Protein AF-A0A2N2MBV7-F1 (afdb_monomer_lite)

Structure (mmCIF, N/CA/C/O backbone):
data_AF-A0A2N2MBV7-F1
#
_entry.id   AF-A0A2N2MBV7-F1
#
loop_
_atom_site.group_PDB
_atom_site.id
_atom_site.type_symbol
_atom_site.label_atom_id
_atom_site.label_alt_id
_atom_site.label_comp_id
_atom_site.label_asym_id
_atom_site.label_entity_id
_atom_site.label_seq_id
_atom_site.pdbx_PDB_ins_code
_atom_site.Cartn_x
_atom_site.Cartn_y
_atom_site.Cartn_z
_atom_site.occupancy
_atom_site.B_iso_or_equiv
_atom_site.auth_seq_id
_atom_site.auth_comp_id
_atom_site.auth_asym_id
_atom_site.auth_atom_id
_atom_site.pdbx_PDB_model_num
ATOM 1 N N . MET A 1 1 ? 33.994 20.799 -45.420 1.00 59.53 1 MET A N 1
ATOM 2 C CA . MET A 1 1 ? 34.368 19.485 -44.842 1.00 59.53 1 MET A CA 1
ATOM 3 C C . MET A 1 1 ? 34.326 19.438 -43.310 1.00 59.53 1 MET A C 1
ATOM 5 O O . MET A 1 1 ? 34.319 18.336 -42.788 1.00 59.53 1 MET A O 1
ATOM 9 N N . ASN A 1 2 ? 34.218 20.561 -42.582 1.00 65.44 2 ASN A N 1
ATOM 10 C CA . ASN A 1 2 ? 34.115 20.533 -41.111 1.00 65.44 2 ASN A CA 1
ATOM 11 C C . ASN A 1 2 ? 32.718 20.171 -40.576 1.00 65.44 2 ASN A C 1
ATOM 13 O O . ASN A 1 2 ? 32.630 19.533 -39.534 1.00 65.44 2 ASN A O 1
ATOM 17 N N . ASP A 1 3 ? 31.644 20.511 -41.297 1.00 74.94 3 ASP A N 1
ATOM 18 C CA . ASP A 1 3 ? 30.267 20.270 -40.828 1.00 74.94 3 ASP A CA 1
ATOM 19 C C . ASP A 1 3 ? 29.905 18.786 -40.704 1.00 74.94 3 ASP A C 1
ATOM 21 O O . ASP A 1 3 ? 29.267 18.368 -39.743 1.00 74.94 3 ASP A O 1
ATOM 25 N N . ILE A 1 4 ? 30.336 17.961 -41.663 1.00 79.50 4 ILE A N 1
ATOM 26 C CA . ILE A 1 4 ? 30.001 16.530 -41.679 1.00 79.50 4 ILE A CA 1
ATOM 27 C C . ILE A 1 4 ? 30.724 15.804 -40.537 1.00 79.50 4 ILE A C 1
ATOM 29 O O . ILE A 1 4 ? 30.109 15.017 -39.822 1.00 79.50 4 ILE A O 1
ATOM 33 N N . THR A 1 5 ? 32.007 16.103 -40.315 1.00 80.81 5 THR A N 1
ATOM 34 C CA . THR A 1 5 ? 32.794 15.511 -39.224 1.00 8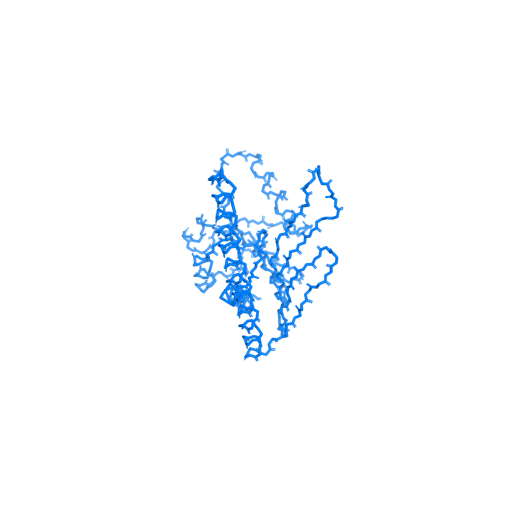0.81 5 THR A CA 1
ATOM 35 C C . THR A 1 5 ? 32.265 15.938 -37.854 1.00 80.81 5 THR A C 1
ATOM 37 O O . THR A 1 5 ? 32.178 15.106 -36.953 1.00 80.81 5 THR A O 1
ATOM 40 N N . LEU A 1 6 ? 31.856 17.205 -37.706 1.00 81.75 6 LEU A N 1
ATOM 41 C CA . LEU A 1 6 ? 31.251 17.714 -36.475 1.00 81.75 6 LEU A CA 1
ATOM 42 C C . LEU A 1 6 ? 29.901 17.037 -36.194 1.00 81.75 6 LEU A C 1
ATOM 44 O O . LEU A 1 6 ? 29.688 16.554 -35.085 1.00 81.75 6 LEU A O 1
ATOM 48 N N . ASN A 1 7 ? 29.025 16.917 -37.196 1.00 82.62 7 ASN A N 1
ATOM 49 C CA . ASN A 1 7 ? 27.734 16.242 -37.039 1.00 82.62 7 ASN A CA 1
ATOM 50 C C . ASN A 1 7 ? 27.883 14.754 -36.705 1.00 82.62 7 ASN A C 1
ATOM 52 O O . ASN A 1 7 ? 27.170 14.260 -35.836 1.00 82.62 7 ASN A O 1
ATOM 56 N N . ILE A 1 8 ? 28.823 14.040 -37.334 1.00 87.50 8 ILE A N 1
ATOM 57 C CA . ILE A 1 8 ? 29.099 12.632 -37.005 1.00 87.50 8 ILE A CA 1
ATOM 58 C C . ILE A 1 8 ? 29.602 12.500 -35.563 1.00 87.50 8 ILE A C 1
ATOM 60 O O . ILE A 1 8 ? 29.177 11.593 -34.849 1.00 87.50 8 ILE A O 1
ATOM 64 N N . LEU A 1 9 ? 30.468 13.411 -35.111 1.00 88.50 9 LEU A N 1
ATOM 65 C CA . LEU A 1 9 ? 31.012 13.388 -33.753 1.00 88.50 9 LEU A CA 1
ATOM 66 C C . LEU A 1 9 ? 29.934 13.692 -32.701 1.00 88.50 9 LEU A C 1
ATOM 68 O O . LEU A 1 9 ? 29.869 13.014 -31.676 1.00 88.50 9 LEU A O 1
ATOM 72 N N . VAL A 1 10 ? 29.037 14.642 -32.982 1.00 86.31 10 VAL A N 1
ATOM 73 C CA . VAL A 1 10 ? 27.862 14.924 -32.143 1.00 86.31 10 VAL A CA 1
ATOM 74 C C . VAL A 1 10 ? 26.928 13.711 -32.097 1.00 86.31 10 VAL A C 1
ATOM 76 O O . VAL A 1 10 ? 26.534 13.286 -31.012 1.00 86.31 10 VAL A O 1
ATOM 79 N N . LEU A 1 11 ? 26.630 13.093 -33.244 1.00 87.50 11 LEU A N 1
ATOM 80 C CA . LEU A 1 11 ? 25.763 11.913 -33.326 1.00 87.50 11 LEU A CA 1
ATOM 81 C C . LEU A 1 11 ? 26.348 10.716 -32.558 1.00 87.50 11 LEU A C 1
ATOM 83 O O . LEU A 1 11 ? 25.631 10.045 -31.816 1.00 87.50 11 LEU A O 1
ATOM 87 N N . ALA A 1 12 ? 27.658 10.483 -32.683 1.00 89.31 12 ALA A N 1
ATOM 88 C CA . ALA A 1 12 ? 28.374 9.458 -31.929 1.00 89.31 12 ALA A CA 1
ATOM 89 C C . ALA A 1 12 ? 28.343 9.736 -30.416 1.00 89.31 12 ALA A C 1
ATOM 91 O O . ALA A 1 12 ? 28.126 8.816 -29.626 1.00 89.31 12 ALA A O 1
ATOM 92 N N . GLY A 1 13 ? 28.488 11.002 -30.008 1.00 90.31 13 GLY A N 1
ATOM 93 C CA . GLY A 1 13 ? 28.357 11.425 -28.613 1.00 90.31 13 GLY A CA 1
ATOM 94 C C . GLY A 1 13 ? 26.965 11.144 -28.038 1.00 90.31 13 GLY A C 1
ATOM 95 O O . GLY A 1 13 ? 26.847 10.527 -26.979 1.00 90.31 13 GLY A O 1
ATOM 96 N N . PHE A 1 14 ? 25.901 11.514 -28.758 1.00 91.38 14 PHE A N 1
ATOM 97 C CA . PHE A 1 14 ? 24.524 11.219 -28.346 1.00 91.38 14 PHE A CA 1
ATOM 98 C C . PHE A 1 14 ? 24.238 9.714 -28.293 1.00 91.38 14 PHE A C 1
ATOM 100 O O . PHE A 1 14 ? 23.602 9.253 -27.344 1.00 91.38 14 PHE A O 1
ATOM 107 N N . ALA A 1 15 ? 24.738 8.936 -29.257 1.00 89.38 15 ALA A N 1
ATOM 108 C CA . ALA A 1 15 ? 24.583 7.483 -29.265 1.00 89.38 15 ALA A CA 1
ATOM 109 C C . ALA A 1 15 ? 25.270 6.822 -28.058 1.00 89.38 15 ALA A C 1
ATOM 111 O O . ALA A 1 15 ? 24.690 5.934 -27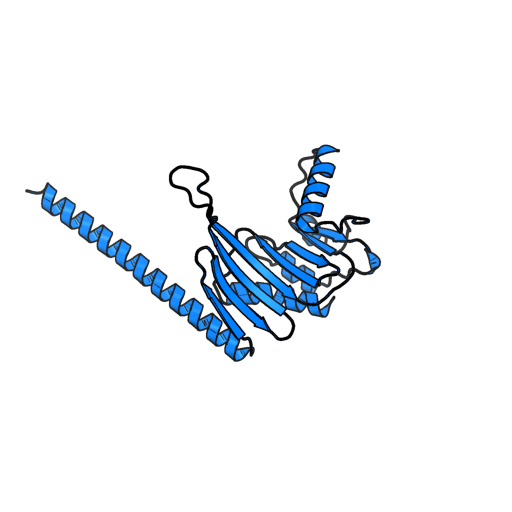.432 1.00 89.38 15 ALA A O 1
ATOM 112 N N . LEU A 1 16 ? 26.468 7.284 -27.686 1.00 92.12 16 LEU A N 1
ATOM 113 C CA . LEU A 1 16 ? 27.184 6.794 -26.506 1.00 92.12 16 LEU A CA 1
ATOM 114 C C . LEU A 1 16 ? 26.440 7.119 -25.207 1.00 92.12 16 LEU A C 1
ATOM 116 O O . LEU A 1 16 ? 26.258 6.233 -24.371 1.00 92.12 16 LEU A O 1
ATOM 120 N N . ILE A 1 17 ? 25.970 8.360 -25.046 1.00 91.06 17 ILE A N 1
ATOM 121 C CA . ILE A 1 17 ? 25.229 8.777 -23.846 1.00 91.06 17 ILE A CA 1
ATOM 122 C C . ILE A 1 17 ? 23.898 8.021 -23.748 1.00 91.06 17 ILE A C 1
ATOM 124 O O . ILE A 1 17 ? 23.586 7.456 -22.699 1.00 91.06 17 ILE A O 1
ATOM 128 N N . GLY A 1 18 ? 23.135 7.951 -24.842 1.00 88.50 18 GLY A N 1
ATOM 129 C CA . GLY A 1 18 ? 21.873 7.211 -24.892 1.00 88.50 18 GLY A CA 1
ATOM 130 C C . GLY A 1 18 ? 22.064 5.719 -24.605 1.00 88.50 18 GLY A C 1
ATOM 131 O O . GLY A 1 18 ? 21.325 5.143 -23.804 1.00 88.50 18 GLY A O 1
ATOM 132 N N . GLY A 1 19 ? 23.103 5.109 -25.185 1.00 89.69 19 GLY A N 1
ATOM 133 C CA . GLY A 1 19 ? 23.473 3.718 -24.930 1.00 89.69 19 GLY A CA 1
ATOM 134 C C . GLY A 1 19 ? 23.832 3.461 -23.466 1.00 89.69 19 GLY A C 1
ATOM 135 O O . GLY A 1 19 ? 23.369 2.478 -22.884 1.00 89.69 19 GLY A O 1
ATOM 136 N N . LEU A 1 20 ? 24.591 4.366 -22.840 1.00 92.06 20 LEU A N 1
ATOM 137 C CA . LEU A 1 20 ? 24.953 4.267 -21.427 1.00 92.06 20 LEU A CA 1
ATOM 138 C C . LEU A 1 20 ? 23.723 4.358 -20.515 1.00 92.06 20 LEU A C 1
ATOM 140 O O . LEU A 1 20 ? 23.562 3.521 -19.627 1.00 92.06 20 LEU A O 1
ATOM 144 N N . ILE A 1 21 ? 22.833 5.327 -20.750 1.00 89.94 21 ILE A N 1
ATOM 145 C CA . ILE A 1 21 ? 21.591 5.485 -19.977 1.00 89.94 21 ILE A CA 1
ATOM 146 C C . ILE A 1 21 ? 20.730 4.223 -20.094 1.00 89.94 21 ILE A C 1
ATOM 148 O O . ILE A 1 21 ? 20.281 3.684 -19.080 1.00 89.94 21 ILE A O 1
ATOM 152 N N . PHE A 1 22 ? 20.539 3.714 -21.314 1.00 89.38 22 PHE A N 1
ATOM 153 C CA . PHE A 1 22 ? 19.751 2.506 -21.550 1.00 89.38 22 PHE A CA 1
ATOM 154 C C . PHE A 1 22 ? 20.356 1.275 -20.860 1.00 89.38 22 PHE A C 1
ATOM 156 O O . PHE A 1 22 ? 19.638 0.492 -20.234 1.00 89.38 22 PHE A O 1
ATOM 163 N N . TYR A 1 23 ? 21.682 1.122 -20.915 1.00 91.06 23 TYR A N 1
ATOM 164 C CA . TYR A 1 23 ? 22.394 0.040 -20.238 1.00 91.06 23 TYR A CA 1
ATOM 165 C C . TYR A 1 23 ? 22.235 0.105 -18.713 1.00 91.06 23 TYR A C 1
ATOM 167 O O . TYR A 1 23 ? 21.893 -0.902 -18.085 1.00 91.06 23 TYR A O 1
ATOM 175 N N . LEU A 1 24 ? 22.422 1.285 -18.113 1.00 90.00 24 LEU A N 1
ATOM 176 C CA . LEU A 1 24 ? 22.257 1.485 -16.671 1.00 90.00 24 LEU A CA 1
ATOM 177 C C . LEU A 1 24 ? 20.816 1.216 -16.224 1.00 90.00 24 LEU A C 1
ATOM 179 O O . LEU A 1 24 ? 20.607 0.508 -15.237 1.00 90.00 24 LEU A O 1
ATOM 183 N N . ALA A 1 25 ? 19.827 1.706 -16.975 1.00 82.62 25 ALA A N 1
ATOM 184 C CA . ALA A 1 25 ? 18.416 1.458 -16.697 1.00 82.62 25 ALA A CA 1
ATOM 185 C C . ALA A 1 25 ? 18.080 -0.041 -16.760 1.00 82.62 25 ALA A C 1
ATOM 187 O O . ALA A 1 25 ? 17.435 -0.575 -15.858 1.00 82.62 25 ALA A O 1
ATOM 188 N N . ARG A 1 26 ? 18.568 -0.751 -17.787 1.00 85.19 26 ARG A N 1
ATOM 189 C CA . ARG A 1 26 ? 18.360 -2.199 -17.928 1.00 85.19 26 ARG A CA 1
ATOM 190 C C . ARG A 1 26 ? 18.998 -2.982 -16.783 1.00 85.19 26 ARG A C 1
ATOM 192 O O . ARG A 1 26 ? 18.365 -3.891 -16.251 1.00 85.19 26 ARG A O 1
ATOM 199 N N . ARG A 1 27 ? 20.227 -2.628 -16.396 1.00 89.50 27 ARG A N 1
ATOM 200 C CA . ARG A 1 27 ? 20.932 -3.267 -15.278 1.00 89.50 27 ARG A CA 1
ATOM 201 C C . ARG A 1 27 ? 20.193 -3.055 -13.959 1.00 89.50 27 ARG A C 1
ATOM 203 O O . ARG A 1 27 ? 20.016 -4.019 -13.222 1.00 89.50 27 ARG A O 1
ATOM 210 N N . LYS A 1 28 ? 19.733 -1.830 -13.690 1.00 85.69 28 LYS A N 1
ATOM 211 C CA . LYS A 1 28 ? 18.945 -1.515 -12.494 1.00 85.69 28 LYS A CA 1
ATOM 212 C C . LYS A 1 28 ? 17.648 -2.324 -12.447 1.00 85.69 28 LYS A C 1
ATOM 214 O O . LYS A 1 28 ? 17.416 -3.026 -11.476 1.00 85.69 28 LYS A O 1
ATOM 219 N N . ASN A 1 29 ? 16.872 -2.324 -13.531 1.00 81.88 29 ASN A N 1
ATOM 220 C CA . ASN A 1 29 ? 15.616 -3.078 -13.594 1.00 81.88 29 ASN A CA 1
ATOM 221 C C . ASN A 1 29 ? 15.817 -4.588 -13.371 1.00 81.88 29 ASN A C 1
ATOM 223 O O . ASN A 1 29 ? 14.973 -5.240 -12.761 1.00 81.88 29 ASN A O 1
ATOM 227 N N . ALA A 1 30 ? 16.919 -5.156 -13.874 1.00 84.25 30 ALA A N 1
ATOM 228 C CA . ALA A 1 30 ? 17.248 -6.563 -13.653 1.00 84.25 30 ALA A CA 1
ATOM 229 C C . ALA A 1 30 ? 17.620 -6.849 -12.189 1.00 84.25 30 ALA A C 1
ATOM 231 O O . ALA A 1 30 ? 17.206 -7.875 -11.653 1.00 84.25 30 ALA A O 1
ATOM 232 N N . ALA A 1 31 ? 18.366 -5.943 -11.549 1.00 87.81 31 ALA A N 1
ATOM 233 C CA . ALA A 1 31 ? 18.709 -6.047 -10.135 1.00 87.81 31 ALA A CA 1
ATOM 234 C C . ALA A 1 31 ? 17.461 -5.949 -9.243 1.00 87.81 31 ALA A C 1
ATOM 236 O O . ALA A 1 31 ? 17.267 -6.807 -8.388 1.00 87.81 31 ALA A O 1
ATOM 237 N N . ASP A 1 32 ? 16.578 -4.980 -9.504 1.00 86.75 32 ASP A N 1
ATOM 238 C CA . ASP A 1 32 ? 15.328 -4.798 -8.754 1.00 86.75 32 ASP A CA 1
ATOM 239 C C . ASP A 1 32 ? 14.434 -6.050 -8.863 1.00 86.75 32 ASP A C 1
ATOM 241 O O . ASP A 1 32 ? 13.909 -6.547 -7.868 1.00 86.75 32 ASP A O 1
ATOM 245 N N . ALA A 1 33 ? 14.318 -6.632 -10.063 1.00 85.75 33 ALA A N 1
ATOM 246 C CA . ALA A 1 33 ? 13.558 -7.864 -10.269 1.00 85.75 33 ALA A CA 1
ATOM 247 C C . ALA A 1 33 ? 14.150 -9.065 -9.507 1.00 85.75 33 ALA A C 1
ATOM 249 O O . ALA A 1 33 ? 13.405 -9.870 -8.949 1.00 85.75 33 ALA A O 1
ATOM 250 N N . GLN A 1 34 ? 15.481 -9.192 -9.467 1.00 89.06 34 GLN A N 1
ATOM 251 C CA . GLN A 1 34 ? 16.150 -10.241 -8.693 1.00 89.06 34 GLN A CA 1
ATOM 252 C C . GLN A 1 34 ? 15.959 -10.049 -7.187 1.00 89.06 34 GLN A C 1
ATOM 254 O O . GLN A 1 34 ? 15.683 -11.028 -6.498 1.00 89.06 34 GLN A O 1
ATOM 259 N N . ALA A 1 35 ? 16.046 -8.812 -6.692 1.00 90.88 35 ALA A N 1
ATOM 260 C CA . ALA A 1 35 ? 15.822 -8.492 -5.285 1.00 90.88 35 ALA A CA 1
ATOM 261 C C . ALA A 1 35 ? 14.405 -8.882 -4.837 1.00 90.88 35 ALA A C 1
ATOM 263 O O . ALA A 1 35 ? 14.239 -9.499 -3.790 1.00 90.88 35 ALA A O 1
ATOM 264 N N . ILE A 1 36 ? 13.387 -8.627 -5.667 1.00 90.31 36 ILE A N 1
ATOM 265 C CA . ILE A 1 36 ? 12.000 -9.030 -5.376 1.00 90.31 36 ILE A CA 1
ATOM 266 C C . ILE A 1 36 ? 11.856 -10.551 -5.307 1.00 90.31 36 ILE A C 1
ATOM 268 O O . ILE A 1 36 ? 11.175 -11.062 -4.421 1.00 90.31 36 ILE A O 1
ATOM 272 N N . LEU A 1 37 ? 12.483 -11.286 -6.231 1.00 91.56 37 LEU A N 1
ATOM 273 C CA . LEU A 1 37 ? 12.437 -12.750 -6.223 1.00 91.56 37 LEU A CA 1
ATOM 274 C C . LEU A 1 37 ? 13.132 -13.335 -4.989 1.00 91.56 37 LEU A C 1
ATOM 276 O O . LEU A 1 37 ? 12.610 -14.277 -4.397 1.00 91.56 37 LEU A O 1
ATOM 280 N N . GLN A 1 38 ? 14.278 -12.775 -4.594 1.00 92.25 38 GLN A N 1
ATOM 281 C CA . GLN A 1 38 ? 14.988 -13.177 -3.377 1.00 92.25 38 GLN A CA 1
ATOM 282 C C . GLN A 1 38 ? 14.150 -12.886 -2.134 1.00 92.25 38 GLN A C 1
ATOM 284 O O . GLN A 1 38 ? 13.912 -13.790 -1.340 1.00 92.25 38 GLN A O 1
ATOM 289 N N . LEU A 1 39 ? 13.612 -11.669 -2.025 1.00 92.25 39 LEU A N 1
ATOM 290 C CA . LEU A 1 39 ? 12.743 -11.273 -0.923 1.00 92.25 39 LEU A CA 1
ATOM 291 C C . LEU A 1 39 ? 11.524 -12.197 -0.803 1.00 92.25 39 LEU A C 1
ATOM 293 O O . LEU A 1 39 ? 11.186 -12.655 0.286 1.00 92.25 39 LEU A O 1
ATOM 297 N N . ALA A 1 40 ? 10.866 -12.491 -1.924 1.00 92.69 40 ALA A N 1
ATOM 298 C CA . ALA A 1 40 ? 9.724 -13.390 -1.935 1.00 92.69 40 ALA A CA 1
ATOM 299 C C . ALA A 1 40 ? 10.114 -14.812 -1.512 1.00 92.69 40 ALA A C 1
ATOM 301 O O . ALA A 1 40 ? 9.394 -15.423 -0.728 1.00 92.69 40 ALA A O 1
ATOM 302 N N . ALA A 1 41 ? 11.266 -15.320 -1.960 1.00 92.38 41 ALA A N 1
ATOM 303 C CA . ALA A 1 41 ? 11.765 -16.627 -1.544 1.00 92.38 41 ALA A CA 1
ATOM 304 C C . ALA A 1 41 ? 12.067 -16.680 -0.035 1.00 92.38 41 ALA A C 1
ATOM 306 O O . ALA A 1 41 ? 11.661 -17.631 0.629 1.00 92.38 41 ALA A O 1
ATOM 307 N N . GLU A 1 42 ? 12.710 -15.649 0.520 1.00 93.81 42 GLU A N 1
ATOM 308 C CA . GLU A 1 42 ? 12.999 -15.534 1.958 1.00 93.81 42 GLU A CA 1
ATOM 309 C C . GLU A 1 42 ? 11.727 -15.496 2.811 1.00 93.81 42 GLU A C 1
ATOM 311 O O . GLU A 1 42 ? 11.691 -16.038 3.915 1.00 93.81 42 GLU A O 1
ATOM 316 N N . LYS A 1 43 ? 10.673 -14.856 2.298 1.00 92.44 43 LYS A N 1
ATOM 317 C CA . LYS A 1 43 ? 9.396 -14.680 2.996 1.00 92.44 43 LYS A CA 1
ATOM 318 C C . LYS A 1 43 ? 8.361 -15.765 2.682 1.00 92.44 43 LYS A C 1
ATOM 320 O O . LYS A 1 43 ? 7.271 -15.742 3.248 1.00 92.44 43 LYS A O 1
ATOM 325 N N . GLY A 1 44 ? 8.682 -16.708 1.795 1.00 93.81 44 GLY A N 1
ATOM 326 C CA . GLY A 1 44 ? 7.761 -17.759 1.355 1.00 93.81 44 GLY A CA 1
ATOM 327 C C . GLY A 1 44 ? 6.592 -17.254 0.500 1.00 93.81 44 GLY A C 1
ATOM 328 O O . GLY A 1 44 ? 5.554 -17.911 0.426 1.00 93.81 44 GLY A O 1
ATOM 329 N N . TRP A 1 45 ? 6.730 -16.090 -0.135 1.00 96.00 45 TRP A N 1
ATOM 330 C CA . TRP A 1 45 ? 5.720 -15.520 -1.025 1.00 96.00 45 TRP A CA 1
ATOM 331 C C . TRP A 1 45 ? 5.853 -16.073 -2.442 1.00 96.00 45 TRP A C 1
ATOM 333 O O . TRP A 1 45 ? 6.949 -16.329 -2.943 1.00 96.00 45 TRP A O 1
ATOM 343 N N . LYS A 1 46 ? 4.723 -16.190 -3.139 1.00 96.12 46 LYS A N 1
ATOM 344 C CA . LYS A 1 46 ? 4.702 -16.529 -4.564 1.00 96.12 46 LYS A CA 1
ATOM 345 C C . LYS A 1 46 ? 4.710 -15.249 -5.397 1.00 96.12 46 LYS A C 1
ATOM 347 O O . LYS A 1 46 ? 3.920 -14.345 -5.145 1.00 96.12 46 LYS A O 1
ATOM 352 N N . VAL A 1 47 ? 5.566 -15.195 -6.417 1.00 95.00 47 VAL A N 1
ATOM 353 C CA . VAL A 1 47 ? 5.616 -14.085 -7.382 1.00 95.00 47 VAL A CA 1
ATOM 354 C C . VAL A 1 47 ? 5.035 -14.536 -8.716 1.00 95.00 47 VAL A C 1
ATOM 356 O O . VAL A 1 47 ? 5.480 -15.523 -9.298 1.00 95.00 47 VAL A O 1
ATOM 359 N N . GLU A 1 48 ? 4.065 -13.788 -9.229 1.00 94.62 48 GLU A N 1
ATOM 360 C CA . GLU A 1 48 ? 3.474 -13.977 -10.550 1.00 94.62 48 GLU A CA 1
ATOM 361 C C . GLU A 1 48 ? 3.723 -12.737 -11.409 1.00 94.62 48 GLU A C 1
ATOM 363 O O . GLU A 1 48 ? 3.509 -11.602 -10.984 1.00 94.62 48 GLU A O 1
ATOM 368 N N . THR A 1 49 ? 4.176 -12.934 -12.648 1.00 91.75 49 THR A N 1
ATOM 369 C CA . THR A 1 49 ? 4.299 -11.827 -13.604 1.00 91.75 49 THR A CA 1
ATOM 370 C C . THR A 1 49 ? 2.993 -11.683 -14.373 1.00 91.75 49 THR A C 1
ATOM 372 O O . THR A 1 49 ? 2.557 -12.622 -15.036 1.00 91.75 49 THR A O 1
ATOM 375 N N . ILE A 1 50 ? 2.398 -10.493 -14.344 1.00 90.69 50 ILE A N 1
ATOM 376 C CA . ILE A 1 50 ? 1.203 -10.175 -15.126 1.00 90.69 50 ILE A CA 1
ATOM 377 C C . ILE A 1 50 ? 1.666 -9.657 -16.489 1.00 90.69 50 ILE A C 1
ATOM 379 O O . ILE A 1 50 ? 2.344 -8.630 -16.573 1.00 90.69 50 ILE A O 1
ATOM 383 N N . ARG A 1 51 ? 1.322 -10.374 -17.563 1.00 88.94 51 ARG A N 1
ATOM 384 C CA . ARG A 1 51 ? 1.570 -9.962 -18.953 1.00 88.94 51 ARG A CA 1
ATOM 385 C C . ARG A 1 51 ? 0.324 -10.216 -19.788 1.00 88.94 51 ARG A C 1
ATOM 387 O O . ARG A 1 51 ? 0.008 -11.360 -20.091 1.00 88.94 51 ARG A O 1
ATOM 394 N N . GLY A 1 52 ? -0.356 -9.145 -20.165 1.00 84.75 52 GLY A N 1
ATOM 395 C CA . GLY A 1 52 ? -1.480 -9.157 -21.089 1.00 84.75 52 GLY A CA 1
ATOM 396 C C . GLY A 1 52 ? -1.336 -8.068 -22.155 1.00 84.75 52 GLY A C 1
ATOM 397 O O . GLY A 1 52 ? -0.397 -7.276 -22.097 1.00 84.75 52 GLY A O 1
ATOM 398 N N . PRO A 1 53 ? -2.263 -8.005 -23.126 1.00 80.62 53 PRO A N 1
ATOM 399 C CA . PRO A 1 53 ? -2.197 -7.045 -24.233 1.00 80.62 53 PRO A CA 1
ATOM 400 C C . PRO A 1 53 ? -2.252 -5.577 -23.793 1.00 80.62 53 PRO A C 1
ATOM 402 O O . PRO A 1 53 ? -1.690 -4.717 -24.456 1.00 80.62 53 PRO A O 1
ATOM 405 N N . LEU A 1 54 ? -2.933 -5.306 -22.678 1.00 85.38 54 LEU A N 1
ATOM 406 C CA . LEU A 1 54 ? -3.187 -3.964 -22.148 1.00 85.38 54 LEU A CA 1
ATOM 407 C C . LEU A 1 54 ? -2.824 -3.841 -20.660 1.00 85.38 54 LEU A C 1
ATOM 409 O O . LEU A 1 54 ? -3.169 -2.855 -20.016 1.00 85.38 54 LEU A O 1
ATOM 413 N N . ILE A 1 55 ? -2.165 -4.850 -20.083 1.00 89.06 55 ILE A N 1
ATOM 414 C CA . ILE A 1 55 ? -1.807 -4.865 -18.662 1.00 89.06 55 ILE A CA 1
ATOM 415 C C . ILE A 1 55 ? -0.462 -5.548 -18.438 1.00 89.06 55 ILE A C 1
ATOM 417 O O . ILE A 1 55 ? -0.217 -6.654 -18.919 1.00 89.06 55 ILE A O 1
ATOM 421 N N . TRP A 1 56 ? 0.407 -4.905 -17.664 1.00 90.75 56 TRP A N 1
ATOM 422 C CA . TRP A 1 56 ? 1.729 -5.427 -17.329 1.00 90.75 56 TRP A CA 1
ATOM 423 C C . TRP A 1 56 ? 2.078 -5.121 -15.884 1.00 90.75 56 TRP A C 1
ATOM 425 O O . TRP A 1 56 ? 1.904 -3.996 -15.422 1.00 90.75 56 TRP A O 1
ATOM 435 N N . GLY A 1 57 ? 2.638 -6.087 -15.170 1.00 92.50 57 GLY A N 1
ATOM 436 C CA . GLY A 1 57 ? 2.970 -5.886 -13.769 1.00 92.50 57 GLY A CA 1
ATOM 437 C C . GLY A 1 57 ? 3.429 -7.145 -13.067 1.00 92.50 57 GLY A C 1
ATOM 438 O O . GLY A 1 57 ? 3.895 -8.098 -13.693 1.00 92.50 57 GLY A O 1
ATOM 439 N N . GLN A 1 58 ? 3.287 -7.127 -11.752 1.00 93.81 58 GLN A N 1
ATOM 440 C CA . GLN A 1 58 ? 3.615 -8.246 -10.883 1.00 93.81 58 GLN A CA 1
ATOM 441 C C . GLN A 1 58 ? 2.574 -8.381 -9.782 1.00 93.81 58 GLN A C 1
ATOM 443 O O . GLN A 1 58 ? 1.986 -7.387 -9.349 1.00 93.81 58 GLN A O 1
ATOM 448 N N . ARG A 1 59 ? 2.384 -9.617 -9.334 1.00 96.31 59 ARG A N 1
ATOM 449 C CA . ARG A 1 59 ? 1.556 -9.978 -8.195 1.00 96.31 59 ARG A CA 1
ATOM 450 C C . ARG A 1 59 ? 2.400 -10.774 -7.210 1.00 96.31 59 ARG A C 1
ATOM 452 O O . ARG A 1 59 ? 3.036 -11.751 -7.598 1.00 96.31 59 ARG A O 1
ATOM 459 N N . LEU A 1 60 ? 2.416 -10.347 -5.956 1.00 97.00 60 LEU A N 1
ATOM 460 C CA . LEU A 1 60 ? 2.972 -11.099 -4.840 1.00 97.00 60 LEU A CA 1
ATOM 461 C C . LEU A 1 60 ? 1.807 -11.687 -4.046 1.00 97.00 60 LEU A C 1
ATOM 463 O O . LEU A 1 60 ? 0.829 -10.992 -3.774 1.00 97.00 60 LEU A O 1
ATOM 467 N N . ILE A 1 61 ? 1.908 -12.965 -3.700 1.00 97.38 61 ILE A N 1
ATOM 468 C CA . ILE A 1 61 ? 0.850 -13.720 -3.031 1.00 97.38 61 ILE A CA 1
ATOM 469 C C . ILE A 1 61 ? 1.414 -14.321 -1.747 1.00 97.3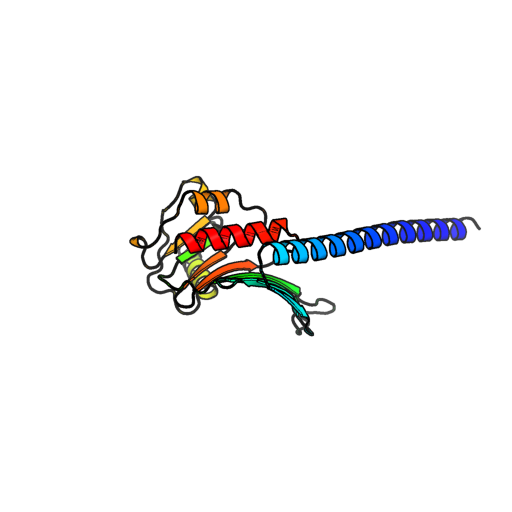8 61 ILE A C 1
ATOM 471 O O . ILE A 1 61 ? 2.417 -15.040 -1.769 1.00 97.38 61 ILE A O 1
ATOM 475 N N . SER A 1 62 ? 0.726 -14.037 -0.650 1.00 96.25 62 SER A N 1
ATOM 476 C CA . SER A 1 62 ? 0.916 -14.586 0.689 1.00 96.25 62 SER A CA 1
ATOM 477 C C . SER A 1 62 ? -0.345 -15.377 1.083 1.00 96.25 62 SER A C 1
ATOM 479 O O . SER A 1 62 ? -1.391 -15.188 0.457 1.00 96.25 62 SER A O 1
ATOM 481 N N . PRO A 1 63 ? -0.313 -16.251 2.108 1.00 93.50 63 PRO A N 1
ATOM 482 C CA . PRO A 1 63 ? -1.516 -16.948 2.574 1.00 93.50 63 PRO A CA 1
ATOM 483 C C . PRO A 1 63 ? -2.680 -16.031 2.978 1.00 93.50 63 PRO A C 1
ATOM 485 O O . PRO A 1 63 ? -3.833 -16.447 2.901 1.00 93.50 63 PRO A O 1
ATOM 488 N N . HIS A 1 64 ? -2.392 -14.797 3.406 1.00 93.81 64 HIS A N 1
ATOM 489 C CA . HIS A 1 64 ? -3.396 -13.884 3.970 1.00 93.81 64 HIS A CA 1
ATOM 490 C C . HIS A 1 64 ? -3.646 -12.631 3.131 1.00 93.81 64 HIS A C 1
ATOM 492 O O . HIS A 1 64 ? -4.610 -11.910 3.384 1.00 93.81 64 HIS A O 1
ATOM 498 N N . TRP A 1 65 ? -2.793 -12.359 2.144 1.00 97.31 65 TRP A N 1
ATOM 499 C CA . TRP A 1 65 ? -2.859 -11.129 1.370 1.00 97.31 65 TRP A CA 1
ATOM 500 C C . TRP A 1 65 ? -2.270 -11.285 -0.031 1.00 97.31 65 TRP A C 1
ATOM 502 O O . TRP A 1 65 ? -1.460 -12.172 -0.309 1.00 97.31 65 TRP A O 1
ATOM 512 N N . THR A 1 66 ? -2.649 -10.370 -0.916 1.00 97.88 66 THR A N 1
ATOM 513 C CA . THR A 1 66 ? -2.102 -10.232 -2.267 1.00 97.88 66 THR A CA 1
ATOM 514 C C . THR A 1 66 ? -1.703 -8.789 -2.530 1.00 97.88 66 THR A C 1
ATOM 516 O O . THR A 1 66 ? -2.462 -7.875 -2.224 1.00 97.88 66 THR A O 1
ATOM 519 N N . LEU A 1 67 ? -0.536 -8.578 -3.135 1.00 97.94 67 LEU A N 1
ATOM 520 C CA . LEU A 1 67 ? -0.082 -7.277 -3.619 1.00 97.94 67 LEU A CA 1
ATOM 521 C C . LEU A 1 67 ? 0.028 -7.316 -5.139 1.00 97.94 67 LEU A C 1
ATOM 523 O O . LEU A 1 67 ? 0.826 -8.074 -5.681 1.00 97.94 67 LEU A O 1
ATOM 527 N N . GLU A 1 68 ? -0.704 -6.453 -5.825 1.00 96.88 68 GLU A N 1
ATOM 528 C CA . GLU A 1 68 ? -0.611 -6.235 -7.263 1.00 96.88 68 GLU A CA 1
ATOM 529 C C . GLU A 1 68 ? -0.019 -4.865 -7.559 1.00 96.88 68 GLU A C 1
ATOM 531 O O . GLU A 1 68 ? -0.433 -3.858 -6.994 1.00 96.88 68 GLU A O 1
ATOM 536 N N . SER A 1 69 ? 0.937 -4.816 -8.480 1.00 95.25 69 SER A N 1
ATOM 537 C CA . SER A 1 69 ? 1.532 -3.578 -8.979 1.00 95.25 69 SER A CA 1
ATOM 538 C C . SER A 1 69 ? 1.555 -3.630 -10.500 1.00 95.25 69 SER A C 1
ATOM 540 O O . SER A 1 69 ? 2.361 -4.349 -11.106 1.00 95.25 69 SER A O 1
ATOM 542 N N . VAL A 1 70 ? 0.627 -2.904 -11.123 1.00 94.00 70 VAL A N 1
ATOM 543 C CA . VAL A 1 70 ? 0.307 -3.013 -12.547 1.00 94.00 70 VAL A CA 1
ATOM 544 C C . VAL A 1 70 ? 0.308 -1.661 -13.252 1.00 94.00 70 VAL A C 1
ATOM 546 O O . VAL A 1 70 ? 0.093 -0.598 -12.674 1.00 94.00 70 VAL A O 1
ATOM 549 N N . LEU A 1 71 ? 0.571 -1.726 -14.548 1.00 90.62 71 LEU A N 1
ATOM 550 C CA . LEU A 1 71 ? 0.405 -0.660 -15.516 1.00 90.62 71 LEU A CA 1
ATOM 551 C C . LEU A 1 71 ? -0.638 -1.136 -16.523 1.00 90.62 71 LEU A C 1
ATOM 553 O O . LEU A 1 71 ? -0.508 -2.241 -17.052 1.00 90.62 71 LEU A O 1
ATOM 557 N N . ARG A 1 72 ? -1.671 -0.331 -16.755 1.00 86.25 72 ARG A N 1
ATOM 558 C CA . ARG A 1 72 ? -2.788 -0.644 -17.644 1.00 86.25 72 ARG A CA 1
ATOM 559 C C . ARG A 1 72 ? -2.881 0.421 -18.730 1.00 86.25 72 ARG A C 1
ATOM 561 O O . ARG A 1 72 ? -3.029 1.595 -18.413 1.00 86.25 72 ARG A O 1
ATOM 568 N N . ALA A 1 73 ? -2.808 0.003 -19.985 1.00 82.62 73 ALA A N 1
ATOM 569 C CA . ALA A 1 73 ? -3.127 0.854 -21.125 1.00 82.62 73 ALA A CA 1
ATOM 570 C C . ALA A 1 73 ? -4.630 0.750 -21.423 1.00 82.62 73 ALA A C 1
ATOM 572 O O . ALA A 1 73 ? -5.189 -0.348 -21.370 1.00 82.62 73 ALA A O 1
ATOM 573 N N . SER A 1 74 ? -5.298 1.861 -21.719 1.00 71.50 74 SER A N 1
ATOM 574 C CA . SER A 1 74 ? -6.625 1.816 -22.332 1.00 71.50 74 SER A CA 1
ATOM 575 C C . SER A 1 74 ? -6.484 1.471 -23.822 1.00 71.50 74 SER A C 1
ATOM 577 O O . SER A 1 74 ? -5.498 1.822 -24.471 1.00 71.50 74 SER A O 1
ATOM 579 N N . GLY A 1 75 ? -7.454 0.732 -24.364 1.00 59.12 75 GLY A N 1
ATOM 580 C CA . GLY A 1 75 ? -7.544 0.470 -25.805 1.00 59.12 75 GLY A CA 1
ATOM 581 C C . GLY A 1 75 ? -8.229 1.596 -26.588 1.00 59.12 75 GLY A C 1
ATOM 582 O O . GLY A 1 75 ? -8.370 1.481 -27.800 1.00 59.12 75 GLY A O 1
ATOM 583 N N . GLU A 1 76 ? -8.680 2.653 -25.906 1.00 53.38 76 GLU A N 1
ATOM 584 C CA . GLU A 1 76 ? -9.350 3.805 -26.508 1.00 53.38 76 GLU A CA 1
ATOM 585 C C . GLU A 1 76 ? -8.338 4.942 -26.692 1.00 53.38 76 GLU A C 1
ATOM 587 O O . GLU A 1 76 ? -7.821 5.495 -25.720 1.00 53.38 76 GLU A O 1
ATOM 592 N N . GLU A 1 77 ? -8.043 5.282 -27.949 1.00 47.97 77 GLU A N 1
ATOM 593 C CA . GLU A 1 77 ? -7.278 6.479 -28.298 1.00 47.97 77 GLU A CA 1
ATOM 594 C C . GLU A 1 77 ? -8.130 7.717 -27.990 1.00 47.97 77 GLU A C 1
ATOM 596 O O . GLU A 1 77 ? -9.088 8.025 -28.697 1.00 47.97 77 GLU A O 1
ATOM 601 N N . THR A 1 78 ? -7.785 8.460 -26.940 1.00 51.28 78 THR A N 1
ATOM 602 C CA . THR A 1 78 ? -8.466 9.718 -26.580 1.00 51.28 78 THR A CA 1
ATOM 603 C C . THR A 1 78 ? -8.002 10.920 -27.418 1.00 51.28 78 THR A C 1
ATOM 605 O O . THR A 1 78 ? -8.423 12.051 -27.180 1.00 51.28 78 THR A O 1
ATOM 608 N N . GLY A 1 79 ? -7.175 10.691 -28.444 1.00 50.72 79 GLY A N 1
ATOM 609 C CA . GLY A 1 79 ? -6.738 11.686 -29.422 1.00 50.72 79 GLY A CA 1
ATOM 610 C C . GLY A 1 79 ? -5.513 11.220 -30.220 1.00 50.72 79 GLY A C 1
ATOM 611 O O . GLY A 1 79 ? -4.920 10.192 -29.886 1.00 50.72 79 GLY A O 1
ATOM 612 N N . PRO A 1 80 ? -5.091 11.962 -31.265 1.00 45.91 80 PRO A N 1
ATOM 613 C CA . PRO A 1 80 ? -3.951 11.575 -32.091 1.00 45.91 80 PRO A CA 1
ATOM 614 C C . PRO A 1 80 ? -2.670 11.476 -31.247 1.00 45.91 80 PRO A C 1
ATOM 616 O O . PRO A 1 80 ? -2.127 12.489 -30.809 1.00 45.91 80 PRO A O 1
ATOM 619 N N . GLY A 1 81 ? -2.183 10.251 -31.024 1.00 49.03 81 GLY A N 1
ATOM 620 C CA . GLY A 1 81 ? -0.878 9.979 -30.411 1.00 49.03 81 GLY A CA 1
ATOM 621 C C . GLY A 1 81 ? -0.834 9.838 -28.883 1.00 49.03 81 GLY A C 1
ATOM 622 O O . GLY A 1 81 ? 0.266 9.861 -28.332 1.00 49.03 81 GLY A O 1
ATOM 623 N N . SER A 1 82 ? -1.964 9.675 -28.185 1.00 46.28 82 SER A N 1
ATOM 624 C CA . SER A 1 82 ? -1.961 9.425 -26.733 1.00 46.28 82 SER A CA 1
ATOM 625 C C . SER A 1 82 ? -2.648 8.105 -26.383 1.00 46.28 82 SER A C 1
ATOM 627 O O . SER A 1 82 ? -3.855 7.955 -26.547 1.00 46.28 82 SER A O 1
ATOM 629 N N . SER A 1 83 ? -1.864 7.140 -25.900 1.00 55.88 83 SER A N 1
ATOM 630 C CA . SER A 1 83 ? -2.381 5.981 -25.171 1.00 55.88 83 SER A CA 1
ATOM 631 C C . SER A 1 83 ? -2.556 6.386 -23.708 1.00 55.88 83 SER A C 1
ATOM 633 O O . SER A 1 83 ? -1.573 6.774 -23.072 1.00 55.88 83 SER A O 1
ATOM 635 N N . ASP A 1 84 ? -3.770 6.297 -23.163 1.00 70.12 84 ASP A N 1
ATOM 636 C CA . ASP A 1 84 ? -3.994 6.561 -21.741 1.00 70.12 84 ASP A CA 1
ATOM 637 C C . ASP A 1 84 ? -3.438 5.383 -20.924 1.00 70.12 84 ASP A C 1
ATOM 639 O O . ASP A 1 84 ? -3.933 4.253 -20.969 1.00 70.12 84 ASP A O 1
ATOM 643 N N . VAL A 1 85 ? -2.317 5.626 -20.245 1.00 79.25 85 VAL A N 1
ATOM 644 C CA . VAL A 1 85 ? -1.610 4.631 -19.440 1.00 79.25 85 VAL A CA 1
ATOM 645 C C . VAL A 1 85 ? -1.799 4.970 -17.970 1.00 79.25 85 VAL A C 1
ATOM 647 O O . VAL A 1 85 ? -1.247 5.943 -17.461 1.00 79.25 85 VAL A O 1
ATOM 650 N N . SER A 1 86 ? -2.516 4.104 -17.259 1.00 86.19 86 SER A N 1
ATOM 651 C CA . SER A 1 86 ? -2.737 4.207 -15.819 1.00 86.19 86 SER A CA 1
ATOM 652 C C . SER A 1 86 ? -1.806 3.275 -15.043 1.00 86.19 86 SER A C 1
ATOM 654 O O . SER A 1 86 ? -1.479 2.166 -15.473 1.00 86.19 86 SER A O 1
ATOM 656 N N . MET A 1 87 ? -1.358 3.726 -13.874 1.00 91.69 87 MET A N 1
ATOM 657 C CA . MET A 1 87 ? -0.566 2.929 -12.936 1.00 91.69 87 MET A CA 1
ATOM 658 C C . MET A 1 87 ? -1.376 2.684 -11.671 1.00 91.69 87 MET A C 1
ATOM 660 O O . MET A 1 87 ? -2.078 3.581 -11.199 1.00 91.69 87 MET A O 1
ATOM 664 N N . LEU A 1 88 ? -1.281 1.476 -11.130 1.00 92.62 88 LEU A N 1
ATOM 665 C CA . LEU A 1 88 ? -2.072 1.066 -9.984 1.00 92.62 88 LEU A CA 1
ATOM 666 C C . LEU A 1 88 ? -1.301 0.056 -9.142 1.00 92.62 88 LEU A C 1
ATOM 668 O O . LEU A 1 88 ? -0.822 -0.957 -9.652 1.00 92.62 88 LEU A O 1
ATOM 672 N N . THR A 1 89 ? -1.229 0.326 -7.845 1.00 96.06 89 THR A N 1
ATOM 673 C CA . THR A 1 89 ? -0.785 -0.641 -6.844 1.00 96.06 89 THR A CA 1
ATOM 674 C C . THR A 1 89 ? -1.938 -0.906 -5.887 1.00 96.06 89 THR A C 1
ATOM 676 O O . THR A 1 89 ? -2.523 0.044 -5.365 1.00 96.06 89 THR A O 1
ATOM 679 N N . ILE A 1 90 ? -2.265 -2.177 -5.666 1.00 96.88 90 ILE A N 1
ATOM 680 C CA . ILE A 1 90 ? -3.292 -2.603 -4.717 1.00 96.88 90 ILE A CA 1
ATOM 681 C C . ILE A 1 90 ? -2.724 -3.709 -3.844 1.00 96.88 90 ILE A C 1
ATOM 683 O O . ILE A 1 90 ? -2.285 -4.738 -4.346 1.00 96.88 90 ILE A O 1
ATOM 687 N N . TRP A 1 91 ? -2.775 -3.513 -2.536 1.00 98.06 91 TRP A N 1
ATOM 688 C CA . TRP A 1 91 ? -2.644 -4.588 -1.563 1.00 98.06 91 TRP A CA 1
ATOM 689 C C . TRP A 1 91 ? -4.036 -4.952 -1.045 1.00 98.06 91 TRP A C 1
ATOM 691 O O . TRP A 1 91 ? -4.842 -4.055 -0.802 1.00 98.06 91 TRP A O 1
ATOM 701 N N . GLN A 1 92 ? -4.340 -6.239 -0.899 1.00 97.81 92 GLN A N 1
ATOM 702 C CA . GLN A 1 92 ? -5.639 -6.726 -0.433 1.00 97.81 92 GLN A CA 1
ATOM 703 C C . GLN A 1 92 ? -5.476 -7.908 0.510 1.00 97.81 92 GLN A C 1
ATOM 705 O O . GLN A 1 92 ? -4.576 -8.727 0.330 1.00 97.81 92 GLN A O 1
ATOM 710 N N . ALA A 1 93 ? -6.395 -8.031 1.458 1.00 97.56 93 ALA A N 1
ATOM 711 C CA . ALA A 1 93 ? -6.500 -9.166 2.356 1.00 97.56 93 ALA A CA 1
ATOM 712 C C . ALA A 1 93 ? -7.962 -9.467 2.691 1.00 97.56 93 ALA A C 1
ATOM 714 O O . ALA A 1 93 ? -8.805 -8.567 2.751 1.00 97.56 93 ALA A O 1
ATOM 715 N N . ASN A 1 94 ? -8.249 -10.740 2.957 1.00 95.38 94 ASN A N 1
ATOM 716 C CA . ASN A 1 94 ? -9.568 -11.175 3.405 1.00 95.38 94 ASN A CA 1
ATOM 717 C C . ASN A 1 94 ? -9.746 -10.866 4.902 1.00 95.38 94 ASN A C 1
ATOM 719 O O . ASN A 1 94 ? -9.593 -11.742 5.751 1.00 95.38 94 ASN A O 1
ATOM 723 N N . ALA A 1 95 ? -10.018 -9.598 5.207 1.00 92.19 95 ALA A N 1
ATOM 724 C CA . ALA A 1 95 ? -10.271 -9.087 6.554 1.00 92.19 95 ALA A CA 1
ATOM 725 C C . ALA A 1 95 ? -11.534 -8.203 6.556 1.00 92.19 95 ALA A C 1
ATOM 727 O O . ALA A 1 95 ? -11.446 -6.972 6.645 1.00 92.19 95 ALA A O 1
ATOM 728 N N . PRO A 1 96 ? -12.723 -8.811 6.382 1.00 91.69 96 PRO A N 1
ATOM 729 C CA . PRO A 1 96 ? -13.974 -8.071 6.285 1.00 91.69 96 PRO A CA 1
ATOM 730 C C . PRO A 1 96 ? -14.318 -7.379 7.610 1.00 91.69 96 PRO A C 1
ATOM 732 O O . PRO A 1 96 ? -13.854 -7.778 8.682 1.00 91.69 96 PRO A O 1
ATOM 735 N N . GLY A 1 97 ? -15.127 -6.324 7.562 1.00 88.38 97 GLY A N 1
ATOM 736 C CA . GLY A 1 97 ? -15.644 -5.670 8.765 1.00 88.38 97 GLY A CA 1
ATOM 737 C C . GLY A 1 97 ? -16.412 -4.381 8.493 1.00 88.38 97 GLY A C 1
ATOM 738 O O . GLY A 1 97 ? -16.768 -4.087 7.353 1.00 88.38 97 GLY A O 1
ATOM 739 N N . SER A 1 98 ? -16.661 -3.621 9.565 1.00 88.38 98 SER A N 1
ATOM 740 C CA . SER A 1 98 ? -17.302 -2.303 9.507 1.00 88.38 98 SER A CA 1
ATOM 741 C C . SER A 1 98 ? -16.547 -1.374 8.554 1.00 88.38 98 SER A C 1
ATOM 743 O O . SER A 1 98 ? -15.312 -1.387 8.514 1.00 88.38 98 SER A O 1
ATOM 745 N N . ILE A 1 99 ? -17.289 -0.548 7.810 1.00 91.19 99 ILE A N 1
ATOM 746 C CA . ILE A 1 99 ? -16.690 0.301 6.782 1.00 91.19 99 ILE A CA 1
ATOM 747 C C . ILE A 1 99 ? -15.741 1.310 7.429 1.00 91.19 99 ILE A C 1
ATOM 749 O O . ILE A 1 99 ? -16.144 2.083 8.304 1.00 91.19 99 ILE A O 1
ATOM 753 N N . LEU A 1 100 ? -14.494 1.306 6.963 1.00 92.06 100 LEU A N 1
ATOM 754 C CA . LEU A 1 100 ? -13.449 2.262 7.313 1.00 92.06 100 LEU A CA 1
ATOM 755 C C . LEU A 1 100 ? -12.784 2.752 6.032 1.00 92.06 100 LEU A C 1
ATOM 757 O O . LEU A 1 100 ? -12.391 1.950 5.188 1.00 92.06 100 LEU A O 1
ATOM 761 N N . LEU A 1 101 ? -12.582 4.059 5.930 1.00 93.31 101 LEU A N 1
ATOM 762 C CA . LEU A 1 101 ? -11.817 4.682 4.865 1.00 93.31 101 LEU A CA 1
ATOM 763 C C . LEU A 1 101 ? -10.796 5.648 5.462 1.00 93.31 101 LEU A C 1
ATOM 765 O O . LEU A 1 101 ? -11.151 6.559 6.206 1.00 93.31 101 LEU A O 1
ATOM 769 N N . ILE A 1 102 ? -9.524 5.458 5.119 1.00 93.81 102 ILE A N 1
ATOM 770 C CA . ILE A 1 102 ? -8.437 6.381 5.455 1.00 93.81 102 ILE A CA 1
ATOM 771 C C . ILE A 1 102 ? -7.860 6.892 4.143 1.00 93.81 102 ILE A C 1
ATOM 773 O O . ILE A 1 102 ? -7.364 6.113 3.333 1.00 93.81 102 ILE A O 1
ATOM 777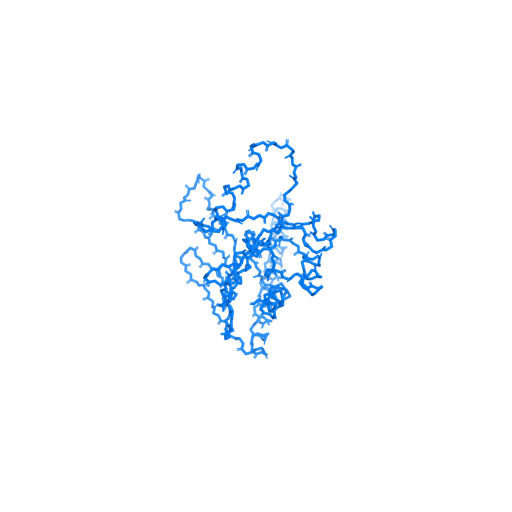 N N . GLY A 1 103 ? -7.930 8.200 3.925 1.00 91.56 103 GLY A N 1
ATOM 778 C CA . GLY A 1 103 ? -7.472 8.825 2.689 1.00 91.56 103 GLY A CA 1
ATOM 779 C C . GLY A 1 103 ? -6.717 10.116 2.944 1.00 91.56 103 GLY A C 1
ATOM 780 O O . GLY A 1 103 ? -6.730 10.663 4.047 1.00 91.56 103 GLY A O 1
ATOM 781 N N . GLU A 1 104 ? -6.047 10.619 1.911 1.00 90.38 104 GLU A N 1
ATOM 782 C CA . GLU A 1 104 ? -5.411 11.931 1.957 1.00 90.38 104 GLU A CA 1
ATOM 783 C C . GLU A 1 104 ? -6.418 13.016 2.341 1.00 90.38 104 GLU A C 1
ATOM 785 O O . GLU A 1 104 ? -7.478 13.138 1.723 1.00 90.38 104 GLU A O 1
ATOM 790 N N . ARG A 1 105 ? -6.060 13.854 3.321 1.00 87.44 105 ARG A N 1
ATOM 791 C CA . ARG A 1 105 ? -6.821 15.071 3.572 1.00 87.44 105 ARG A CA 1
ATOM 792 C C . ARG A 1 105 ? -6.632 16.021 2.394 1.00 87.44 105 ARG A C 1
ATOM 794 O O . ARG A 1 105 ? -5.559 16.588 2.216 1.00 87.44 105 ARG A O 1
ATOM 801 N N . GLN A 1 106 ? -7.692 16.200 1.616 1.00 75.44 106 GLN A N 1
ATOM 802 C CA . GLN A 1 106 ? -7.771 17.260 0.624 1.00 75.44 106 GLN A CA 1
ATOM 803 C C . GLN A 1 106 ? -7.797 18.604 1.353 1.00 75.44 106 GLN A C 1
ATOM 805 O O . GLN A 1 106 ? -8.501 18.762 2.357 1.00 75.44 106 GLN A O 1
ATOM 810 N N . SER A 1 107 ? -7.023 19.569 0.862 1.00 63.31 107 SER A N 1
ATOM 811 C CA . SER A 1 107 ? -7.086 20.953 1.321 1.00 63.31 107 SER A CA 1
ATOM 812 C C . SER A 1 107 ? -8.540 21.413 1.217 1.00 63.31 107 SER A C 1
ATOM 814 O O . SER A 1 107 ? -9.087 21.453 0.115 1.00 63.31 107 SER A O 1
ATOM 816 N N . ARG A 1 108 ? -9.189 21.725 2.347 1.00 56.03 108 ARG A N 1
ATOM 817 C CA . ARG A 1 108 ? -10.521 22.342 2.339 1.00 56.03 108 ARG A CA 1
ATOM 818 C C . ARG A 1 108 ? -10.371 23.742 1.741 1.00 56.03 108 ARG A C 1
ATOM 820 O O . ARG A 1 108 ? -10.161 24.708 2.463 1.00 56.03 108 ARG A O 1
ATOM 827 N N . ALA A 1 109 ? -10.448 23.854 0.418 1.00 53.28 109 ALA A N 1
ATOM 828 C CA . ALA A 1 109 ? -11.036 25.049 -0.156 1.00 53.28 109 ALA A CA 1
ATOM 829 C C . ALA A 1 109 ? -12.464 25.076 0.395 1.00 53.28 109 ALA A C 1
ATOM 831 O O . ALA A 1 109 ? -13.181 24.079 0.285 1.00 53.28 109 ALA A O 1
ATOM 832 N N . ASP A 1 110 ? -12.820 26.137 1.106 1.00 55.09 110 ASP A N 1
ATOM 833 C CA . ASP A 1 110 ? -14.103 26.247 1.791 1.00 55.09 110 ASP A CA 1
ATOM 834 C C . ASP A 1 110 ? -15.214 26.424 0.743 1.00 55.09 110 ASP A C 1
ATOM 836 O O . ASP A 1 110 ? -15.595 27.529 0.370 1.00 55.09 110 ASP A O 1
ATOM 840 N N . LEU A 1 111 ? -15.644 25.306 0.153 1.00 57.38 111 LEU A N 1
ATOM 841 C CA . LEU A 1 111 ? -16.619 25.254 -0.939 1.00 57.38 111 LEU A CA 1
ATOM 842 C C . LEU A 1 111 ? -18.061 25.117 -0.415 1.00 57.38 111 LEU A C 1
ATOM 844 O O . LEU A 1 111 ? -18.979 24.858 -1.198 1.00 57.38 111 LEU A O 1
ATOM 848 N N . GLY A 1 112 ? -18.277 25.253 0.900 1.00 69.88 112 GLY A N 1
ATOM 849 C CA . GLY A 1 112 ? -19.588 25.109 1.539 1.00 69.88 112 GLY A CA 1
ATOM 850 C C . GLY A 1 112 ? -20.295 23.797 1.165 1.00 69.88 112 GLY A C 1
ATOM 851 O O . GLY A 1 112 ? -19.669 22.742 1.056 1.00 69.88 112 GLY A O 1
ATOM 852 N N . ALA A 1 113 ? -21.603 23.869 0.900 1.00 70.00 113 ALA A N 1
ATOM 853 C CA . ALA A 1 113 ? -22.441 22.716 0.541 1.00 70.00 113 ALA A CA 1
ATOM 854 C C . ALA A 1 113 ? -21.983 21.965 -0.732 1.00 70.00 113 ALA A C 1
ATOM 856 O O . ALA A 1 113 ? -22.246 20.771 -0.879 1.00 70.00 113 ALA A O 1
ATOM 857 N N . PHE A 1 114 ? -21.271 22.632 -1.647 1.00 69.38 114 PHE A N 1
ATOM 858 C CA . PHE A 1 114 ? -20.729 21.998 -2.853 1.00 69.38 114 PHE A CA 1
ATOM 859 C C . PHE A 1 114 ? -19.546 21.074 -2.527 1.00 69.38 114 PHE A C 1
ATOM 861 O O . PHE A 1 114 ? -19.417 19.995 -3.106 1.00 69.38 114 PHE A O 1
ATOM 868 N N . GLY A 1 115 ? -18.730 21.450 -1.537 1.00 69.62 115 GLY A N 1
ATOM 869 C CA . GLY A 1 115 ? -17.648 20.605 -1.030 1.00 69.62 115 GLY A CA 1
ATOM 870 C C . GLY A 1 115 ? -18.163 19.300 -0.417 1.00 69.62 115 GLY A C 1
ATOM 871 O O . GLY A 1 115 ? -17.585 18.240 -0.651 1.00 69.62 115 GLY A O 1
ATOM 872 N N . GLU A 1 116 ? -19.286 19.348 0.304 1.00 72.00 116 GLU A N 1
ATOM 873 C CA . GLU A 1 116 ? -19.912 18.152 0.883 1.00 72.00 116 GLU A CA 1
ATOM 874 C C . GLU A 1 116 ? -20.482 17.200 -0.175 1.00 72.00 116 GLU A C 1
ATOM 876 O O . GLU A 1 116 ? -20.405 15.979 -0.018 1.00 72.00 116 GLU A O 1
ATOM 881 N N . MET A 1 117 ? -21.056 17.741 -1.255 1.00 73.06 117 MET A N 1
ATOM 882 C CA . MET A 1 117 ? -21.575 16.939 -2.365 1.00 73.06 117 MET A CA 1
ATOM 883 C C . MET A 1 117 ? -20.441 16.232 -3.113 1.00 73.06 117 MET A C 1
ATOM 885 O O . MET A 1 117 ? -20.516 15.024 -3.338 1.00 73.06 117 MET A O 1
ATOM 889 N N . LEU A 1 118 ? -19.362 16.956 -3.427 1.00 74.69 118 LEU A N 1
ATOM 890 C CA . LEU A 1 118 ? -18.172 16.375 -4.051 1.00 74.69 118 LEU A CA 1
ATOM 891 C C . LEU A 1 118 ? -17.542 15.296 -3.168 1.00 74.69 118 LEU A C 1
ATOM 893 O O . LEU A 1 118 ? -17.183 14.231 -3.665 1.00 74.69 118 LEU A O 1
ATOM 897 N N . MET A 1 119 ? -17.455 15.533 -1.856 1.00 76.44 119 MET A N 1
ATOM 898 C CA . MET A 1 119 ? -16.926 14.545 -0.917 1.00 76.44 119 MET A CA 1
ATOM 899 C C . MET A 1 119 ? -17.763 13.263 -0.919 1.00 76.44 119 MET A C 1
ATOM 901 O O . MET A 1 119 ? -17.208 12.171 -1.010 1.00 76.44 119 MET A O 1
ATOM 905 N N . ARG A 1 120 ? -19.098 13.378 -0.889 1.00 76.50 120 ARG A N 1
ATOM 906 C CA . ARG A 1 120 ? -19.994 12.215 -0.986 1.00 76.50 120 ARG A CA 1
ATOM 907 C C . ARG A 1 120 ? -19.810 11.449 -2.289 1.00 76.50 120 ARG A C 1
ATOM 909 O O . ARG A 1 120 ? -19.753 10.226 -2.255 1.00 76.50 120 ARG A O 1
ATOM 916 N N . GLN A 1 121 ? -19.659 12.147 -3.411 1.00 76.44 121 GLN A N 1
ATOM 917 C CA . GLN A 1 121 ? -19.422 11.501 -4.699 1.00 76.44 121 GLN A CA 1
ATOM 918 C C . GLN A 1 121 ? -18.074 10.765 -4.737 1.00 76.44 121 GLN A C 1
ATOM 920 O O . GLN A 1 121 ? -18.000 9.649 -5.247 1.00 76.44 121 GLN A O 1
ATOM 925 N N . VAL A 1 122 ? -17.022 11.339 -4.143 1.00 77.06 122 VAL A N 1
ATOM 926 C CA . VAL A 1 122 ? -15.717 10.672 -4.000 1.00 77.06 122 VAL A CA 1
ATOM 927 C C . VAL A 1 122 ? -15.823 9.438 -3.102 1.00 77.06 122 VAL A C 1
ATOM 929 O O . VAL A 1 122 ? -15.274 8.392 -3.445 1.00 77.06 122 VAL A O 1
ATOM 932 N N . LEU A 1 123 ? -16.551 9.523 -1.984 1.00 78.94 123 LEU A N 1
ATOM 933 C CA . LEU A 1 123 ? -16.781 8.385 -1.088 1.00 78.94 123 LEU A CA 1
ATOM 934 C C . LEU A 1 123 ? -17.576 7.270 -1.781 1.00 78.94 123 LEU A C 1
ATOM 936 O O . LEU A 1 123 ? -17.168 6.116 -1.700 1.00 78.94 123 LEU A O 1
ATOM 940 N N . GLN A 1 124 ? -18.631 7.602 -2.531 1.00 79.69 124 GLN A N 1
ATOM 941 C CA . GLN A 1 124 ? -19.383 6.640 -3.350 1.00 79.69 124 GLN A CA 1
ATOM 942 C C . GLN A 1 124 ? -18.510 6.000 -4.430 1.00 79.69 124 GLN A C 1
ATOM 944 O O . GLN A 1 124 ? -18.574 4.799 -4.661 1.00 79.69 124 GLN A O 1
ATOM 949 N N . GLN A 1 125 ? -17.632 6.770 -5.070 1.00 78.00 125 GLN A N 1
ATOM 950 C CA . GLN A 1 125 ? -16.696 6.219 -6.046 1.00 78.00 125 GLN A CA 1
ATOM 951 C C . GLN A 1 125 ? -15.635 5.313 -5.394 1.00 78.00 125 GLN A C 1
ATOM 953 O O . GLN A 1 125 ? -15.140 4.381 -6.028 1.00 78.00 125 GLN A O 1
ATOM 958 N N . ALA A 1 126 ? -15.257 5.589 -4.144 1.00 76.44 126 ALA A N 1
ATOM 959 C CA . ALA A 1 126 ? -14.256 4.824 -3.412 1.00 76.44 126 ALA A CA 1
ATOM 960 C C . ALA A 1 126 ? -14.817 3.537 -2.786 1.00 76.44 126 ALA A C 1
ATOM 962 O O . ALA A 1 126 ? -14.106 2.532 -2.781 1.00 76.44 126 ALA A O 1
ATOM 963 N N . LEU A 1 127 ? -16.043 3.576 -2.260 1.00 77.38 127 LEU A N 1
ATOM 964 C CA . LEU A 1 127 ? -16.674 2.507 -1.474 1.00 77.38 127 LEU A CA 1
ATOM 965 C C . LEU A 1 127 ? -17.836 1.810 -2.203 1.00 77.38 127 LEU A C 1
ATOM 967 O O . LEU A 1 127 ? -18.321 0.787 -1.737 1.00 77.38 127 LEU A O 1
ATOM 971 N N . GLY A 1 128 ? -18.277 2.323 -3.354 1.00 74.06 128 GLY A N 1
ATOM 972 C CA . GLY A 1 128 ? -19.413 1.778 -4.093 1.00 74.06 128 GLY A CA 1
ATOM 973 C C . GLY A 1 128 ? -20.752 2.131 -3.442 1.00 74.06 128 GLY A C 1
ATOM 974 O O . GLY A 1 128 ? -20.983 3.275 -3.055 1.00 74.06 128 GLY A O 1
ATOM 975 N N . ALA A 1 129 ? -21.653 1.149 -3.355 1.00 66.12 129 ALA A N 1
ATOM 976 C CA . ALA A 1 129 ? -22.995 1.323 -2.791 1.00 66.12 129 ALA A CA 1
ATOM 977 C C . ALA A 1 129 ? -23.010 1.428 -1.250 1.00 66.12 129 ALA A C 1
ATOM 979 O O . ALA A 1 129 ? -23.998 1.874 -0.669 1.00 66.12 129 ALA A O 1
ATOM 980 N N . ASP A 1 130 ? -21.907 1.068 -0.595 1.00 65.44 130 ASP A N 1
ATOM 981 C CA . ASP A 1 130 ? -21.782 0.991 0.858 1.00 65.44 130 ASP A CA 1
ATOM 982 C C . ASP A 1 130 ? -21.361 2.350 1.450 1.00 65.44 130 ASP A C 1
ATOM 984 O O . ASP A 1 130 ? -20.244 2.519 1.942 1.00 65.44 130 ASP A O 1
ATOM 988 N N . THR A 1 131 ? -22.238 3.360 1.373 1.00 68.25 131 THR A N 1
ATOM 989 C CA . THR A 1 131 ? -21.953 4.705 1.927 1.00 68.25 131 THR A CA 1
ATOM 990 C C . THR A 1 131 ? -22.831 5.141 3.098 1.00 68.25 131 THR A C 1
ATOM 992 O O . THR A 1 131 ? -22.582 6.193 3.693 1.00 68.25 131 THR A O 1
ATOM 995 N N . ASP A 1 132 ? -23.846 4.359 3.456 1.00 73.56 132 ASP A N 1
ATOM 996 C CA . ASP A 1 132 ? -24.800 4.757 4.491 1.00 73.56 132 ASP A CA 1
ATOM 997 C C . ASP A 1 132 ? -24.178 4.735 5.894 1.00 73.56 132 ASP A C 1
ATOM 999 O O . ASP A 1 132 ? -23.562 3.759 6.327 1.00 73.56 132 ASP A O 1
ATOM 1003 N N . GLY A 1 133 ? -24.358 5.835 6.629 1.00 77.94 133 GLY A N 1
ATOM 1004 C CA . GLY A 1 133 ? -23.875 5.982 8.005 1.00 77.94 133 GLY A CA 1
ATOM 1005 C C . GLY A 1 133 ? -22.387 6.325 8.149 1.00 77.94 133 GLY A C 1
ATOM 1006 O O . GLY A 1 133 ? -21.892 6.347 9.273 1.00 77.94 133 GLY A O 1
ATOM 1007 N N . LEU A 1 134 ? -21.668 6.620 7.059 1.00 85.06 134 LEU A N 1
ATOM 1008 C CA . LEU A 1 134 ? -20.275 7.073 7.130 1.00 85.06 134 LEU A CA 1
ATOM 1009 C C . LEU A 1 134 ? -20.154 8.485 7.701 1.00 85.06 134 LEU A C 1
ATOM 1011 O O . LEU A 1 134 ? -20.716 9.441 7.170 1.00 85.06 134 LEU A O 1
ATOM 1015 N N . ASN A 1 135 ? -19.334 8.616 8.741 1.00 87.75 135 ASN A N 1
ATOM 1016 C CA . ASN A 1 135 ? -19.019 9.890 9.375 1.00 87.75 135 ASN A CA 1
ATOM 1017 C C . ASN A 1 135 ? -17.503 10.087 9.468 1.00 87.75 135 ASN A C 1
ATOM 1019 O O . ASN A 1 135 ? -16.762 9.127 9.696 1.00 87.75 135 ASN A O 1
ATOM 1023 N N . GLU A 1 136 ? -17.039 11.331 9.312 1.00 89.00 136 GLU A N 1
ATOM 1024 C CA . GLU A 1 136 ? -15.636 11.674 9.561 1.00 89.00 136 GLU A CA 1
ATOM 1025 C C . GLU A 1 136 ? -15.355 11.543 11.065 1.00 89.00 136 GLU A C 1
ATOM 1027 O O . GLU A 1 136 ? -16.046 12.139 11.895 1.00 89.00 136 GLU A O 1
ATOM 1032 N N . ILE A 1 137 ? -14.334 10.766 11.423 1.00 90.94 137 ILE A N 1
ATOM 1033 C CA . ILE A 1 137 ? -13.955 10.499 12.811 1.00 90.94 137 ILE A CA 1
ATOM 1034 C C . ILE A 1 137 ? -12.679 11.254 13.185 1.00 90.94 137 ILE A C 1
ATOM 1036 O O . ILE A 1 137 ? -11.716 11.326 12.423 1.00 90.94 137 ILE A O 1
ATOM 1040 N N . GLN A 1 138 ? -12.655 11.804 14.398 1.00 90.44 138 GLN A N 1
ATOM 1041 C CA . GLN A 1 138 ? -11.531 12.584 14.922 1.00 90.44 138 GLN A CA 1
ATOM 1042 C C . GLN A 1 138 ? -10.641 11.716 15.830 1.00 90.44 138 GLN A C 1
ATOM 1044 O O . GLN A 1 138 ? -10.530 11.966 17.026 1.00 90.44 138 GLN A O 1
ATOM 1049 N N . ILE A 1 139 ? -10.025 10.670 15.268 1.00 88.12 139 ILE A N 1
ATOM 1050 C CA . ILE A 1 139 ? -9.132 9.732 15.983 1.00 88.12 139 ILE A CA 1
ATOM 1051 C C . ILE A 1 139 ? -7.668 9.939 15.536 1.00 88.12 139 ILE A C 1
ATOM 1053 O O . ILE A 1 139 ? -7.417 10.411 14.427 1.00 88.12 139 ILE A O 1
ATOM 1057 N N . GLY A 1 140 ? -6.702 9.615 16.405 1.00 90.50 140 GLY A N 1
ATOM 1058 C CA . GLY A 1 140 ? -5.252 9.754 16.171 1.00 90.50 140 GLY A CA 1
ATOM 1059 C C . GLY A 1 140 ? -4.672 11.064 16.715 1.00 90.50 140 GLY A C 1
ATOM 1060 O O . GLY A 1 140 ? -5.354 11.790 17.444 1.00 90.50 140 GLY A O 1
ATOM 1061 N N . SER A 1 141 ? -3.421 11.395 16.385 1.00 93.81 141 SER A N 1
ATOM 1062 C CA . SER A 1 141 ? -2.846 12.708 16.716 1.00 93.81 141 SER A CA 1
ATOM 1063 C C . SER A 1 141 ? -3.302 13.816 15.763 1.00 93.81 141 SER A C 1
ATOM 1065 O O . SER A 1 141 ? -3.831 13.575 14.673 1.00 93.81 141 SER A O 1
ATOM 1067 N N . ASP A 1 142 ? -3.028 15.064 16.150 1.00 92.69 142 ASP A N 1
ATOM 1068 C CA . ASP A 1 142 ? -3.196 16.226 15.274 1.00 92.69 142 ASP A CA 1
ATOM 1069 C C . ASP A 1 142 ? -2.388 16.104 13.978 1.00 92.69 142 ASP A C 1
ATOM 1071 O O . ASP A 1 142 ? -2.877 16.473 12.911 1.00 92.69 142 ASP A O 1
ATOM 1075 N N . ALA A 1 143 ? -1.177 15.542 14.040 1.00 93.75 143 ALA A N 1
ATOM 1076 C CA . ALA A 1 143 ? -0.332 15.375 12.862 1.00 93.75 143 ALA A CA 1
ATOM 1077 C C . ALA A 1 143 ? -0.966 14.414 11.846 1.00 93.75 143 ALA A C 1
ATOM 1079 O O . ALA A 1 143 ? -0.932 14.675 10.639 1.00 93.75 143 ALA A O 1
ATOM 1080 N N . LEU A 1 144 ? -1.577 13.321 12.325 1.00 94.19 144 LEU A N 1
ATOM 1081 C CA . LEU A 1 144 ? -2.298 12.386 11.464 1.00 94.19 144 LEU A CA 1
ATOM 1082 C C . LEU A 1 144 ? -3.506 13.075 10.838 1.00 94.19 144 LEU A C 1
ATOM 1084 O O . LEU A 1 144 ? -3.659 13.055 9.616 1.00 94.19 144 LEU A O 1
ATOM 1088 N N . ARG A 1 145 ? -4.309 13.754 11.663 1.00 92.00 145 ARG A N 1
ATOM 1089 C CA . ARG A 1 145 ? -5.495 14.481 11.207 1.00 92.00 145 ARG A CA 1
ATOM 1090 C C . ARG A 1 145 ? -5.175 15.578 10.206 1.00 92.00 145 ARG A C 1
ATOM 1092 O O . ARG A 1 145 ? -5.992 15.827 9.339 1.00 92.00 145 ARG A O 1
ATOM 1099 N N . GLN A 1 146 ? -4.016 16.223 10.263 1.00 91.12 146 GLN A N 1
ATOM 1100 C CA . GLN A 1 146 ? -3.638 17.230 9.265 1.00 91.12 146 GLN A CA 1
ATOM 1101 C C . GLN A 1 146 ? -3.354 16.623 7.884 1.00 91.12 146 GLN A C 1
ATOM 1103 O O . GLN A 1 146 ? -3.599 17.271 6.868 1.00 91.12 146 GLN A O 1
ATOM 1108 N N . LYS A 1 147 ? -2.844 15.387 7.829 1.00 92.00 147 LYS A N 1
ATOM 1109 C CA . LYS A 1 147 ? -2.427 14.734 6.576 1.00 92.00 147 LYS A CA 1
ATOM 1110 C C . LYS A 1 147 ? -3.474 13.789 5.993 1.00 92.00 147 LYS A C 1
ATOM 1112 O O . LYS A 1 147 ? -3.484 13.602 4.770 1.00 92.00 147 LYS A O 1
ATOM 1117 N N . TYR A 1 148 ? -4.316 13.215 6.848 1.00 93.38 148 TYR A N 1
ATOM 1118 C CA . TYR A 1 148 ? -5.290 12.185 6.513 1.00 93.38 148 TYR A CA 1
ATOM 1119 C C . TYR A 1 148 ? -6.689 12.525 7.039 1.00 93.38 148 TYR A C 1
ATOM 1121 O O . TYR A 1 148 ? -6.869 13.208 8.052 1.00 93.38 148 TYR A O 1
ATOM 1129 N N . MET A 1 149 ? -7.691 12.032 6.322 1.00 92.25 149 MET A N 1
ATOM 1130 C CA . MET A 1 149 ? -9.085 11.989 6.744 1.00 92.25 149 MET A CA 1
ATOM 1131 C C . MET A 1 149 ? -9.490 10.542 6.993 1.00 92.25 149 MET A C 1
ATOM 1133 O O . MET A 1 149 ? -9.098 9.647 6.242 1.00 92.25 149 MET A O 1
ATOM 1137 N N . LEU A 1 150 ? -10.246 10.328 8.064 1.00 92.81 150 LEU A N 1
ATOM 1138 C CA . LEU A 1 150 ? -10.719 9.019 8.474 1.00 92.81 150 LEU A CA 1
ATOM 1139 C C . LEU A 1 150 ? -12.240 9.060 8.498 1.00 92.81 150 LEU A C 1
ATOM 1141 O O . LEU A 1 150 ? -12.824 9.932 9.137 1.00 92.81 150 LEU A O 1
ATOM 1145 N N . TRP A 1 151 ? -12.862 8.111 7.818 1.00 92.25 151 TRP A N 1
ATOM 1146 C CA . TRP A 1 151 ? -14.304 7.953 7.761 1.00 92.25 151 TRP A CA 1
ATOM 1147 C C . TRP A 1 151 ? -14.659 6.550 8.211 1.00 92.25 151 TRP A C 1
ATOM 1149 O O . TRP A 1 151 ? -14.027 5.590 7.779 1.00 92.25 151 TRP A O 1
ATOM 1159 N N . ALA A 1 152 ? -15.661 6.425 9.070 1.00 92.12 152 ALA A N 1
ATOM 1160 C CA . ALA A 1 152 ? -16.112 5.128 9.545 1.00 92.12 152 ALA A CA 1
ATOM 1161 C C . ALA A 1 152 ? -17.629 5.094 9.690 1.00 92.12 152 ALA A C 1
ATOM 1163 O O . ALA A 1 152 ? -18.249 6.110 10.008 1.00 92.12 152 ALA A O 1
ATOM 1164 N N . GLN A 1 153 ? -18.208 3.913 9.487 1.00 90.50 153 GLN A N 1
ATOM 1165 C CA . GLN A 1 153 ? -19.620 3.672 9.781 1.00 90.50 153 GLN A CA 1
ATOM 1166 C C . GLN A 1 153 ? -19.858 3.534 11.295 1.00 90.50 153 GLN A C 1
ATOM 1168 O O . GLN A 1 153 ? -20.768 4.154 11.835 1.00 90.50 153 GLN A O 1
ATOM 1173 N N . ASN A 1 154 ? -18.981 2.799 11.992 1.00 87.25 154 ASN A N 1
ATOM 1174 C CA . ASN A 1 154 ? -19.037 2.584 13.443 1.00 87.25 154 ASN A CA 1
ATOM 1175 C C . ASN A 1 154 ? -17.747 3.091 14.113 1.00 87.25 154 ASN A C 1
ATOM 1177 O O . ASN A 1 154 ? -16.768 2.348 14.204 1.00 87.25 154 ASN A O 1
ATOM 1181 N N . PRO A 1 155 ? -17.705 4.346 14.600 1.00 85.94 155 PRO A N 1
ATOM 1182 C CA . PRO A 1 155 ? -16.493 4.938 15.174 1.00 85.94 155 PRO A CA 1
ATOM 1183 C C . PRO A 1 155 ? -15.900 4.173 16.364 1.00 85.94 155 PRO A C 1
ATOM 1185 O O . PRO A 1 155 ? -14.687 4.185 16.548 1.00 85.94 155 PRO A O 1
ATOM 1188 N N . SER A 1 156 ? -16.735 3.505 17.167 1.00 84.56 156 SER A N 1
ATOM 1189 C CA . SER A 1 156 ? -16.309 2.730 18.341 1.00 84.56 156 SER A CA 1
ATOM 1190 C C . SER A 1 156 ? -15.480 1.491 18.007 1.00 84.56 156 SER A C 1
ATOM 1192 O O . SER A 1 156 ? -14.714 1.027 18.851 1.00 84.56 156 SER A O 1
ATOM 1194 N N . ASP A 1 157 ? -15.627 0.967 16.792 1.00 82.62 157 ASP A N 1
ATOM 1195 C CA . ASP A 1 157 ? -14.960 -0.261 16.354 1.00 82.62 157 ASP A CA 1
ATOM 1196 C C . ASP A 1 157 ? -13.553 0.028 15.812 1.00 82.62 157 ASP A C 1
ATOM 1198 O O . ASP A 1 157 ? -12.745 -0.882 15.624 1.00 82.62 157 ASP A O 1
ATOM 1202 N N . ILE A 1 158 ? -13.242 1.304 15.562 1.00 85.56 158 ILE A N 1
ATOM 1203 C CA . ILE A 1 158 ? -11.995 1.719 14.931 1.00 85.56 158 ILE A CA 1
ATOM 1204 C C . ILE A 1 158 ? -10.955 2.060 15.988 1.00 85.56 158 ILE A C 1
ATOM 1206 O O . ILE A 1 158 ? -11.132 2.948 16.822 1.00 85.56 158 ILE A O 1
ATOM 1210 N N . ARG A 1 159 ? -9.807 1.391 15.895 1.00 86.94 159 ARG A N 1
ATOM 1211 C CA . ARG A 1 159 ? -8.632 1.678 16.715 1.00 86.94 159 ARG A CA 1
ATOM 1212 C C . ARG A 1 159 ? -7.469 2.055 15.813 1.00 86.94 159 ARG A C 1
ATOM 1214 O O . ARG A 1 159 ? -6.964 1.227 15.068 1.00 86.94 159 ARG A O 1
ATOM 1221 N N . ILE A 1 160 ? -7.028 3.307 15.900 1.00 91.19 160 ILE A N 1
ATOM 1222 C CA . ILE A 1 160 ? -5.775 3.738 15.277 1.00 91.19 160 ILE A CA 1
ATOM 1223 C C . ILE A 1 160 ? -4.667 3.544 16.302 1.00 91.19 160 ILE A C 1
ATOM 1225 O O . ILE A 1 160 ? -4.598 4.256 17.303 1.00 91.19 160 ILE A O 1
ATOM 1229 N N . THR A 1 161 ? -3.838 2.528 16.083 1.00 92.75 161 THR A N 1
ATOM 1230 C CA . THR A 1 161 ? -2.698 2.240 16.953 1.00 92.75 161 THR A CA 1
ATOM 1231 C C . THR A 1 161 ? -1.523 3.170 16.629 1.00 92.75 161 THR A C 1
ATOM 1233 O O . THR A 1 161 ? -1.411 3.654 15.498 1.00 92.75 161 THR A O 1
ATOM 1236 N N . PRO A 1 162 ? -0.583 3.378 17.572 1.00 93.75 162 PRO A N 1
ATOM 1237 C CA . PRO A 1 162 ? 0.643 4.132 17.300 1.00 93.75 162 PRO A CA 1
ATOM 1238 C C . PRO A 1 162 ? 1.467 3.576 16.128 1.00 93.75 162 PRO A C 1
ATOM 1240 O O . PRO A 1 162 ? 2.156 4.339 15.452 1.00 93.75 162 PRO A O 1
ATOM 1243 N N . ALA A 1 163 ? 1.388 2.265 15.869 1.00 93.56 163 ALA A N 1
ATOM 1244 C CA . ALA A 1 163 ? 2.056 1.620 14.741 1.00 93.56 163 ALA A CA 1
ATOM 1245 C C . ALA A 1 163 ? 1.448 2.050 13.395 1.00 93.56 163 ALA A C 1
ATOM 1247 O O . ALA A 1 163 ? 2.179 2.527 12.526 1.00 93.56 163 ALA A O 1
ATOM 1248 N N . ILE A 1 164 ? 0.114 1.978 13.253 1.00 94.50 164 ILE A N 1
ATOM 1249 C CA . ILE A 1 164 ? -0.601 2.458 12.055 1.00 94.50 164 ILE A CA 1
ATOM 1250 C C . ILE A 1 164 ? -0.302 3.940 11.831 1.00 94.50 164 ILE A C 1
ATOM 1252 O O . ILE A 1 164 ? 0.016 4.368 10.722 1.00 94.50 164 ILE A O 1
ATOM 1256 N N . GLU A 1 165 ? -0.378 4.731 12.898 1.00 95.31 165 GLU A N 1
ATOM 1257 C CA . GLU A 1 165 ? -0.166 6.168 12.816 1.00 95.31 165 GLU A CA 1
ATOM 1258 C C . GLU A 1 165 ? 1.258 6.521 12.370 1.00 95.31 165 GLU A C 1
ATOM 1260 O O . GLU A 1 165 ? 1.439 7.335 11.463 1.00 95.31 165 GLU A O 1
ATOM 1265 N N . SER A 1 166 ? 2.269 5.861 12.938 1.00 94.88 166 SER A N 1
ATOM 1266 C CA . SER A 1 166 ? 3.669 6.059 12.551 1.00 94.88 166 SER A CA 1
ATOM 1267 C C . SER A 1 166 ? 3.921 5.651 11.098 1.00 94.88 166 SER A C 1
ATOM 1269 O O . SER A 1 166 ? 4.605 6.374 10.371 1.00 94.88 166 SER A O 1
ATOM 1271 N N . ALA A 1 167 ? 3.332 4.537 10.648 1.00 94.81 167 ALA A N 1
ATOM 1272 C CA . ALA A 1 167 ? 3.446 4.074 9.267 1.00 94.81 167 ALA A CA 1
ATOM 1273 C C . ALA A 1 167 ? 2.832 5.076 8.272 1.00 94.81 167 ALA A C 1
ATOM 1275 O O . ALA A 1 167 ? 3.445 5.393 7.251 1.00 94.81 167 ALA A O 1
ATOM 1276 N N . LEU A 1 168 ? 1.663 5.640 8.594 1.00 95.50 168 LEU A N 1
ATOM 1277 C CA . LEU A 1 168 ? 0.995 6.653 7.771 1.00 95.50 168 LEU A CA 1
ATOM 1278 C C . LEU A 1 168 ? 1.730 7.997 7.762 1.00 95.50 168 LEU A C 1
ATOM 1280 O O . LEU A 1 168 ? 1.844 8.638 6.713 1.00 95.50 168 LEU A O 1
ATOM 1284 N N . LEU A 1 169 ? 2.231 8.445 8.915 1.00 95.38 169 LEU A N 1
ATOM 1285 C CA . LEU A 1 169 ? 2.957 9.711 9.040 1.00 95.38 169 LEU A CA 1
ATOM 1286 C C . LEU A 1 169 ? 4.339 9.668 8.385 1.00 95.38 169 LEU A C 1
ATOM 1288 O O . LEU A 1 169 ? 4.779 10.687 7.840 1.00 95.38 169 LEU A O 1
ATOM 1292 N N . GLY A 1 170 ? 4.993 8.505 8.435 1.00 93.62 170 GLY A N 1
ATOM 1293 C CA . GLY A 1 170 ? 6.270 8.218 7.786 1.00 93.62 170 GLY A CA 1
ATOM 1294 C C . GLY A 1 170 ? 6.153 7.846 6.306 1.00 93.62 170 GLY A C 1
ATOM 1295 O O . GLY A 1 170 ? 7.182 7.663 5.650 1.00 93.62 170 GLY A O 1
ATOM 1296 N N . TRP A 1 171 ? 4.932 7.739 5.771 1.00 93.94 171 TRP A N 1
ATOM 1297 C CA . TRP A 1 171 ? 4.697 7.387 4.374 1.00 93.94 171 TRP A CA 1
ATOM 1298 C C . TRP A 1 171 ? 5.332 8.404 3.421 1.00 93.94 171 TRP A C 1
ATOM 1300 O O . TRP A 1 171 ? 5.231 9.619 3.618 1.00 93.94 171 TRP A O 1
ATOM 1310 N N . LYS A 1 172 ? 5.984 7.905 2.366 1.00 87.75 172 LYS A N 1
ATOM 1311 C CA . LYS A 1 172 ? 6.669 8.721 1.356 1.00 87.75 172 LYS A CA 1
ATOM 1312 C C . LYS A 1 172 ? 6.022 8.491 -0.006 1.00 87.75 172 LYS A C 1
ATOM 1314 O O . LYS A 1 172 ? 5.714 7.362 -0.359 1.00 87.75 172 LYS A O 1
ATOM 1319 N N . GLY A 1 173 ? 5.863 9.559 -0.784 1.00 86.81 173 GLY A N 1
ATOM 1320 C CA . GLY A 1 173 ? 5.241 9.496 -2.109 1.00 86.81 173 GLY A CA 1
ATOM 1321 C C . GLY A 1 173 ? 3.720 9.654 -2.062 1.00 86.81 173 GLY A C 1
ATOM 1322 O O . GLY A 1 173 ? 3.196 10.373 -1.210 1.00 86.81 173 GLY A O 1
ATOM 1323 N N . GLN A 1 174 ? 3.024 9.013 -3.005 1.00 89.38 174 GLN A N 1
ATOM 1324 C CA . GLN A 1 174 ? 1.565 9.076 -3.103 1.00 89.38 174 GLN A CA 1
ATOM 1325 C C . GLN A 1 174 ? 0.935 8.473 -1.848 1.00 89.38 174 GLN A C 1
ATOM 1327 O O . GLN A 1 174 ? 1.243 7.336 -1.482 1.00 89.38 174 GLN A O 1
ATOM 1332 N N . LYS A 1 175 ? 0.049 9.227 -1.193 1.00 91.81 175 LYS A N 1
ATOM 1333 C CA . LYS A 1 175 ? -0.639 8.746 0.005 1.00 91.81 175 LYS A CA 1
ATOM 1334 C C . LYS A 1 175 ? -1.586 7.594 -0.351 1.00 91.81 175 LYS A C 1
ATOM 1336 O O . LYS A 1 175 ? -2.292 7.686 -1.361 1.00 91.81 175 LYS A O 1
ATOM 1341 N N . PRO A 1 176 ? -1.615 6.529 0.462 1.00 94.75 176 PRO A N 1
ATOM 1342 C CA . PRO A 1 176 ? -2.485 5.397 0.214 1.00 94.75 176 PRO A CA 1
ATOM 1343 C C . PRO A 1 176 ? -3.937 5.741 0.548 1.00 94.75 176 PRO A C 1
ATOM 1345 O O . PRO A 1 176 ? -4.217 6.519 1.463 1.00 94.75 176 PRO A O 1
ATOM 1348 N N . LEU A 1 177 ? -4.854 5.105 -0.172 1.00 94.69 177 LEU A N 1
ATOM 1349 C CA . LEU A 1 177 ? -6.258 5.006 0.194 1.00 94.69 177 LEU A CA 1
ATOM 1350 C C . LEU A 1 177 ? -6.483 3.636 0.833 1.00 94.69 177 LEU A C 1
ATOM 1352 O O . LEU A 1 177 ? -6.408 2.619 0.149 1.00 94.69 177 LEU A O 1
ATOM 1356 N N . ILE A 1 178 ? -6.741 3.609 2.135 1.00 95.56 178 ILE A N 1
ATOM 1357 C CA . ILE A 1 178 ? -7.025 2.377 2.874 1.00 95.56 178 ILE A CA 1
ATOM 1358 C C . ILE A 1 178 ? -8.534 2.228 2.985 1.00 95.56 178 ILE A C 1
ATOM 1360 O O . ILE A 1 178 ? -9.216 3.181 3.369 1.00 95.56 178 ILE A O 1
ATOM 1364 N N . LYS A 1 179 ? -9.049 1.037 2.682 1.00 94.31 179 LYS A N 1
ATOM 1365 C CA . LYS A 1 179 ? -10.472 0.715 2.806 1.00 94.31 179 LYS A CA 1
ATOM 1366 C C . LYS A 1 179 ? -10.647 -0.621 3.503 1.00 94.31 179 LYS A C 1
ATOM 1368 O O . LYS A 1 179 ? -10.032 -1.601 3.091 1.00 94.31 179 LYS A O 1
ATOM 1373 N N . ARG A 1 180 ? -11.526 -0.670 4.494 1.00 93.44 180 ARG A N 1
ATOM 1374 C CA . ARG A 1 180 ? -12.098 -1.909 5.021 1.00 93.44 180 ARG A CA 1
ATOM 1375 C C . ARG A 1 180 ? -13.581 -1.909 4.690 1.00 93.44 180 ARG A C 1
ATOM 1377 O O . ARG A 1 180 ? -14.249 -0.912 4.953 1.00 93.44 180 ARG A O 1
ATOM 1384 N N . THR A 1 181 ? -14.072 -2.989 4.106 1.00 91.44 181 THR A N 1
ATOM 1385 C CA . THR A 1 181 ? -15.486 -3.190 3.768 1.00 91.44 181 THR A CA 1
ATOM 1386 C C . THR A 1 181 ? -15.916 -4.600 4.170 1.00 91.44 181 THR A C 1
ATOM 1388 O O . THR A 1 181 ? -15.142 -5.367 4.750 1.00 91.44 181 THR A O 1
ATOM 1391 N N . SER A 1 182 ? -17.152 -4.966 3.838 1.00 89.69 182 SER A N 1
ATOM 1392 C CA . SER A 1 182 ? -17.659 -6.336 3.948 1.00 89.69 182 SER A CA 1
ATOM 1393 C C . SER A 1 182 ? -16.895 -7.342 3.070 1.00 89.69 182 SER A C 1
ATOM 1395 O O . SER A 1 182 ? -16.922 -8.534 3.360 1.00 89.69 182 SER A O 1
ATOM 1397 N N . GLU A 1 183 ? -16.191 -6.877 2.033 1.00 90.00 183 GLU A N 1
ATOM 1398 C CA . GLU A 1 183 ? -15.419 -7.718 1.109 1.00 90.00 183 GLU A CA 1
ATOM 1399 C C . GLU A 1 183 ? -13.981 -7.966 1.583 1.00 90.00 183 GLU A C 1
ATOM 1401 O O . GLU A 1 183 ? -13.361 -8.957 1.197 1.00 90.00 183 GLU A O 1
ATOM 1406 N N . GLY A 1 184 ? -13.433 -7.082 2.421 1.00 93.69 184 GLY A N 1
ATOM 1407 C CA . GLY A 1 184 ? -12.079 -7.225 2.945 1.00 93.69 184 GLY A CA 1
ATOM 1408 C C . GLY A 1 184 ? -11.384 -5.902 3.243 1.00 93.69 184 GLY A C 1
ATOM 1409 O O . GLY A 1 184 ? -12.001 -4.839 3.319 1.00 93.69 184 GLY A O 1
ATOM 1410 N N . LEU A 1 185 ? -10.065 -5.986 3.403 1.00 95.62 185 LEU A N 1
ATOM 1411 C CA . LEU A 1 185 ? -9.176 -4.85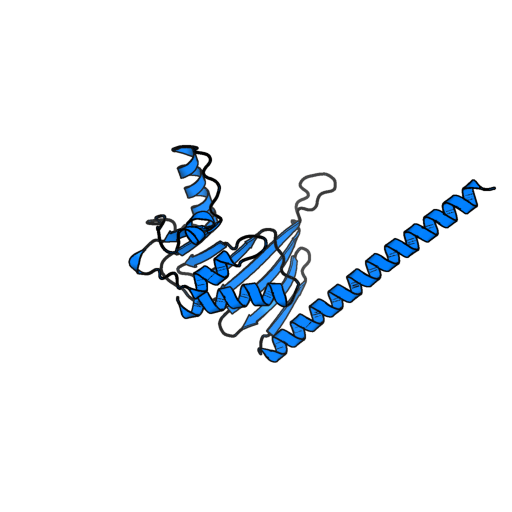8 3.652 1.00 95.62 185 LEU A CA 1
ATOM 1412 C C . LEU A 1 185 ? -8.312 -4.609 2.416 1.00 95.62 185 LEU A C 1
ATOM 1414 O O . LEU A 1 185 ? -7.772 -5.544 1.828 1.00 95.62 185 LEU A O 1
ATOM 1418 N N . SER A 1 186 ? -8.148 -3.346 2.039 1.00 97.06 186 SER A N 1
ATOM 1419 C CA . SER A 1 186 ? -7.354 -2.951 0.881 1.00 97.06 186 SER A CA 1
ATOM 1420 C C . SER A 1 186 ? -6.559 -1.671 1.114 1.00 97.06 186 SER A C 1
ATOM 1422 O O . SER A 1 186 ? -6.960 -0.792 1.878 1.00 97.06 186 SER A O 1
ATOM 1424 N N . ILE A 1 187 ? -5.425 -1.574 0.423 1.00 97.25 187 ILE A N 1
ATOM 1425 C CA . ILE A 1 187 ? -4.601 -0.374 0.295 1.00 97.25 187 ILE A CA 1
ATOM 1426 C C . ILE A 1 187 ? -4.448 -0.101 -1.198 1.00 97.25 187 ILE A C 1
ATOM 1428 O O . ILE A 1 187 ? -3.842 -0.894 -1.917 1.00 97.25 187 ILE A O 1
ATOM 1432 N N . GLU A 1 188 ? -4.974 1.023 -1.666 1.00 95.56 188 GLU A N 1
ATOM 1433 C CA . GLU A 1 188 ? -4.918 1.441 -3.064 1.00 95.56 188 GLU A CA 1
ATOM 1434 C C . GLU A 1 188 ? -4.003 2.655 -3.242 1.00 95.56 188 GLU A C 1
ATOM 1436 O O . GLU A 1 188 ? -4.121 3.660 -2.539 1.00 95.56 188 GLU A O 1
ATOM 1441 N N . MET A 1 189 ? -3.133 2.601 -4.249 1.00 93.94 189 MET A N 1
ATOM 1442 C CA . MET A 1 189 ? -2.348 3.742 -4.715 1.00 93.94 189 MET A CA 1
ATOM 1443 C C . MET A 1 189 ? -2.535 3.909 -6.220 1.00 93.94 189 MET A C 1
ATOM 1445 O O . MET A 1 189 ? -2.019 3.134 -7.030 1.00 93.94 189 MET A O 1
ATOM 1449 N N . ARG A 1 190 ? -3.292 4.940 -6.596 1.00 89.00 190 ARG A N 1
ATOM 1450 C CA . ARG A 1 190 ? -3.545 5.303 -7.995 1.00 89.00 190 ARG A CA 1
ATOM 1451 C C . ARG A 1 190 ? -2.417 6.185 -8.520 1.00 89.00 190 ARG A C 1
ATOM 1453 O O . ARG A 1 190 ? -1.893 7.019 -7.790 1.00 89.00 190 ARG A O 1
ATOM 1460 N N . GLY A 1 191 ? -2.034 5.986 -9.777 1.00 88.50 191 GLY A N 1
ATOM 1461 C CA . GLY A 1 191 ? -0.915 6.694 -10.406 1.00 88.50 191 GLY A CA 1
ATOM 1462 C C . GLY A 1 191 ? 0.467 6.179 -9.989 1.00 88.50 191 GLY A C 1
ATOM 1463 O O . GLY A 1 191 ? 1.472 6.700 -10.463 1.00 88.50 191 GLY A O 1
ATOM 1464 N N . VAL A 1 192 ? 0.537 5.136 -9.154 1.00 90.81 192 VAL A N 1
ATOM 1465 C CA . VAL A 1 192 ? 1.798 4.574 -8.657 1.00 90.81 192 VAL A CA 1
ATOM 1466 C C . VAL A 1 192 ? 1.896 3.093 -8.976 1.00 90.81 192 VAL A C 1
ATOM 1468 O O . VAL A 1 192 ? 0.993 2.308 -8.695 1.00 90.81 192 VAL A O 1
ATOM 1471 N N . ARG A 1 193 ? 3.050 2.709 -9.520 1.00 92.38 193 ARG A N 1
ATOM 1472 C CA . ARG A 1 193 ? 3.473 1.320 -9.673 1.00 92.38 193 ARG A CA 1
ATOM 1473 C C . ARG A 1 193 ? 4.739 1.117 -8.851 1.00 92.38 193 ARG A C 1
ATOM 1475 O O . ARG A 1 193 ? 5.800 1.570 -9.279 1.00 92.38 193 ARG A O 1
ATOM 1482 N N . VAL A 1 194 ? 4.630 0.427 -7.718 1.00 91.94 194 VAL A N 1
ATOM 1483 C CA . VAL A 1 194 ? 5.799 0.055 -6.901 1.00 91.94 194 VAL A CA 1
ATOM 1484 C C . VAL A 1 194 ? 6.667 -0.953 -7.651 1.00 91.94 194 VAL A C 1
ATOM 1486 O O . VAL A 1 194 ? 6.145 -1.898 -8.258 1.00 91.94 194 VAL A O 1
ATOM 1489 N N . LYS A 1 195 ? 7.984 -0.733 -7.666 1.00 88.38 195 LYS A N 1
ATOM 1490 C CA . LYS A 1 195 ? 8.931 -1.538 -8.463 1.00 88.38 195 LYS A CA 1
ATOM 1491 C C . LYS A 1 195 ? 10.151 -1.992 -7.682 1.00 88.38 195 LYS A C 1
ATOM 1493 O O . LYS A 1 195 ? 10.810 -2.921 -8.132 1.00 88.38 195 LYS A O 1
ATOM 1498 N N . THR A 1 196 ? 10.455 -1.342 -6.567 1.00 89.50 196 THR A N 1
ATOM 1499 C CA . THR A 1 196 ? 11.597 -1.698 -5.722 1.00 89.50 196 THR A CA 1
ATOM 1500 C C . THR A 1 196 ? 11.152 -2.565 -4.550 1.00 89.50 196 THR A C 1
ATOM 1502 O O . THR A 1 196 ? 10.006 -2.491 -4.103 1.00 89.50 196 THR A O 1
ATOM 1505 N N . ASP A 1 197 ? 12.068 -3.381 -4.043 1.00 90.00 197 ASP A N 1
ATOM 1506 C CA . ASP A 1 197 ? 11.898 -4.158 -2.814 1.00 90.00 197 ASP A CA 1
ATOM 1507 C C . ASP A 1 197 ? 11.512 -3.270 -1.620 1.00 90.00 197 ASP A C 1
ATOM 1509 O O . ASP A 1 197 ? 10.596 -3.606 -0.874 1.00 90.00 197 ASP A O 1
ATOM 1513 N N . SER A 1 198 ? 12.140 -2.100 -1.485 1.00 90.81 198 SER A N 1
ATOM 1514 C CA . SER A 1 198 ? 11.862 -1.147 -0.410 1.00 90.81 198 SER A CA 1
ATOM 1515 C C . SER A 1 198 ? 10.430 -0.607 -0.457 1.00 90.81 198 SER A C 1
ATOM 1517 O O . SER A 1 198 ? 9.746 -0.603 0.566 1.00 90.81 198 SER A O 1
ATOM 1519 N N . GLU A 1 199 ? 9.947 -0.199 -1.636 1.00 92.38 199 GLU A N 1
ATOM 1520 C CA . GLU A 1 199 ? 8.563 0.267 -1.810 1.00 92.38 199 GLU A CA 1
ATOM 1521 C C . GLU A 1 199 ? 7.557 -0.859 -1.546 1.00 92.38 199 GLU A C 1
ATOM 1523 O O . GLU A 1 199 ? 6.540 -0.648 -0.890 1.00 92.38 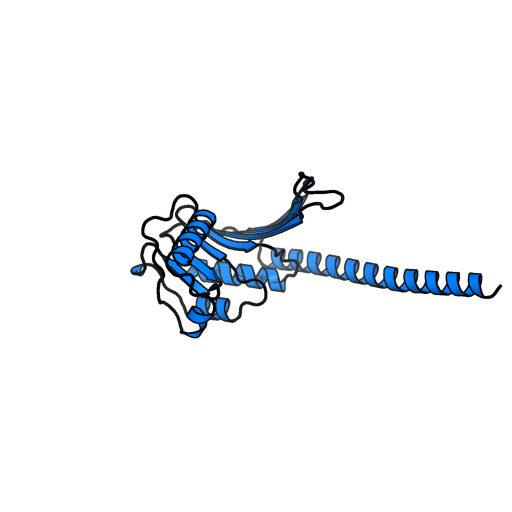199 GLU A O 1
ATOM 1528 N N . ILE A 1 200 ? 7.848 -2.070 -2.032 1.00 93.88 200 ILE A N 1
ATOM 1529 C CA . ILE A 1 200 ? 7.007 -3.253 -1.818 1.00 93.88 200 ILE A CA 1
ATOM 1530 C C . ILE A 1 200 ? 6.906 -3.576 -0.327 1.00 93.88 200 ILE A C 1
ATOM 1532 O O . ILE A 1 200 ? 5.803 -3.757 0.186 1.00 93.88 200 ILE A O 1
ATOM 1536 N N . LEU A 1 201 ? 8.038 -3.591 0.380 1.00 94.19 201 LEU A N 1
ATOM 1537 C CA . LEU A 1 201 ? 8.084 -3.825 1.820 1.00 94.19 201 LEU A CA 1
ATOM 1538 C C . LEU A 1 201 ? 7.332 -2.755 2.602 1.00 94.19 201 LEU A C 1
ATOM 1540 O O . LEU A 1 201 ? 6.672 -3.086 3.580 1.00 94.19 201 LEU A O 1
ATOM 1544 N N . GLN A 1 202 ? 7.385 -1.496 2.169 1.00 94.50 202 GLN A N 1
ATOM 1545 C CA . GLN A 1 202 ? 6.640 -0.423 2.819 1.00 94.50 202 GLN A CA 1
ATOM 1546 C C . GLN A 1 202 ? 5.121 -0.659 2.743 1.00 94.50 202 GLN A C 1
ATOM 1548 O O . GLN A 1 202 ? 4.427 -0.506 3.748 1.00 94.50 202 GLN A O 1
ATOM 1553 N N . VAL A 1 203 ? 4.608 -1.076 1.578 1.00 96.19 203 VAL A N 1
ATOM 1554 C CA . VAL A 1 203 ? 3.181 -1.404 1.394 1.00 96.19 203 VAL A CA 1
ATOM 1555 C C . VAL A 1 203 ? 2.783 -2.639 2.189 1.00 96.19 203 VAL A C 1
ATOM 1557 O O . VAL A 1 203 ? 1.764 -2.611 2.875 1.00 96.19 203 VAL A O 1
ATOM 1560 N N . ILE A 1 204 ? 3.589 -3.700 2.129 1.00 95.94 204 ILE A N 1
ATOM 1561 C CA . ILE A 1 204 ? 3.317 -4.942 2.858 1.00 95.94 204 ILE A CA 1
ATOM 1562 C C . ILE A 1 204 ? 3.319 -4.687 4.363 1.00 95.94 204 ILE A C 1
ATOM 1564 O O . ILE A 1 204 ? 2.380 -5.092 5.034 1.00 95.94 204 ILE A O 1
ATOM 1568 N N . HIS A 1 205 ? 4.308 -3.959 4.885 1.00 95.25 205 HIS A N 1
ATOM 1569 C CA . HIS A 1 205 ? 4.390 -3.659 6.310 1.00 95.25 205 HIS A CA 1
ATOM 1570 C C . HIS A 1 205 ? 3.175 -2.867 6.802 1.00 95.25 205 HIS A C 1
ATOM 1572 O O . HIS A 1 205 ? 2.632 -3.179 7.860 1.00 95.25 205 HIS A O 1
ATOM 1578 N N . LEU A 1 206 ? 2.704 -1.884 6.025 1.00 96.31 206 LEU A N 1
ATOM 1579 C CA . LEU A 1 206 ? 1.462 -1.179 6.340 1.00 96.31 206 LEU A CA 1
ATOM 1580 C C . LEU A 1 206 ? 0.256 -2.134 6.325 1.00 96.31 206 LEU A C 1
ATOM 1582 O O . LEU A 1 206 ? -0.539 -2.102 7.258 1.00 96.31 206 LEU A O 1
ATOM 1586 N N . GLY A 1 207 ? 0.134 -2.995 5.311 1.00 96.38 207 GLY A N 1
ATOM 1587 C CA . GLY A 1 207 ? -0.945 -3.986 5.211 1.00 96.38 207 GLY A CA 1
ATOM 1588 C C . GLY A 1 207 ? -0.971 -4.979 6.369 1.00 96.38 207 GLY A C 1
ATOM 1589 O O . GLY A 1 207 ? -2.015 -5.191 6.978 1.00 96.38 207 GLY A O 1
ATOM 1590 N N . GLU A 1 208 ? 0.183 -5.534 6.728 1.00 95.12 208 GLU A N 1
ATOM 1591 C CA . GLU A 1 208 ? 0.327 -6.457 7.857 1.00 95.12 208 GLU A CA 1
ATOM 1592 C C . GLU A 1 208 ? 0.033 -5.763 9.192 1.00 95.12 208 GLU A C 1
ATOM 1594 O O . GLU A 1 208 ? -0.716 -6.300 10.002 1.00 95.12 208 GLU A O 1
ATOM 1599 N N . THR A 1 209 ? 0.501 -4.524 9.379 1.00 94.94 209 THR A N 1
ATOM 1600 C CA . THR A 1 209 ? 0.181 -3.723 10.575 1.00 94.94 209 THR A CA 1
ATOM 1601 C C . THR A 1 209 ? -1.326 -3.481 10.709 1.00 94.94 209 THR A C 1
ATOM 1603 O O . THR A 1 209 ? -1.858 -3.459 11.817 1.00 94.94 209 THR A O 1
ATOM 1606 N N . LEU A 1 210 ? -2.036 -3.286 9.593 1.00 94.75 210 LEU A N 1
ATOM 1607 C CA . LEU A 1 210 ? -3.492 -3.129 9.606 1.00 94.75 210 LEU A CA 1
ATOM 1608 C C . LEU A 1 210 ? -4.200 -4.456 9.925 1.00 94.75 210 LEU A C 1
ATOM 1610 O O . LEU A 1 210 ? -5.174 -4.438 10.671 1.00 94.75 210 LEU A O 1
ATOM 1614 N N . LEU A 1 211 ? -3.703 -5.590 9.419 1.00 93.25 211 LEU A N 1
ATOM 1615 C CA . LEU A 1 211 ? -4.259 -6.922 9.704 1.00 93.25 211 LEU A CA 1
ATOM 1616 C C . LEU A 1 211 ? -4.131 -7.346 11.163 1.00 93.25 211 LEU A C 1
ATOM 1618 O O . LEU A 1 211 ? -4.978 -8.072 11.663 1.00 93.25 211 LEU A O 1
ATOM 1622 N N . GLU A 1 212 ? -3.085 -6.911 11.857 1.00 90.56 212 GLU A N 1
ATOM 1623 C CA . GLU A 1 212 ? -2.938 -7.202 13.287 1.00 90.56 212 GLU A CA 1
ATOM 1624 C C . GLU A 1 212 ? -3.984 -6.476 14.148 1.00 90.56 212 GLU A C 1
ATOM 1626 O O . GLU A 1 212 ? -4.238 -6.866 15.288 1.00 90.56 212 GLU A O 1
ATOM 1631 N N . VAL A 1 213 ? -4.580 -5.405 13.617 1.00 87.50 213 VAL A N 1
ATOM 1632 C CA . VAL A 1 213 ? -5.528 -4.547 14.337 1.00 87.50 213 VAL A CA 1
ATOM 1633 C C . VAL A 1 213 ? -6.982 -4.847 13.970 1.00 87.50 213 VAL A C 1
ATOM 1635 O O . VAL A 1 213 ? -7.868 -4.627 14.800 1.00 87.50 213 VAL A O 1
ATOM 1638 N N . PHE A 1 214 ? -7.236 -5.309 12.745 1.00 83.38 214 PHE A N 1
ATOM 1639 C CA . PHE A 1 214 ? -8.566 -5.415 12.145 1.00 83.38 214 PHE A CA 1
ATOM 1640 C C . PHE A 1 214 ? -9.028 -6.847 11.930 1.00 83.38 214 PHE A C 1
ATOM 1642 O O . PHE A 1 214 ? -10.219 -7.078 12.255 1.00 83.38 214 PHE A O 1
#

Sequence (214 aa):
MNDITLNILVLAGFALIGGLIFYLARRKNAADAQAILQLAAEKGWKVETIRGPLIWGQRLISPHWTLESVLRASGEETGPGSSDVSMLTIWQANAPGSILLIGERQSRADLGAFGEMLMRQVLQQALGADTDGLNEIQIGSDALRQKYMLWAQNPSDIRITPAIESALLGWKGQKPLIKRTSEGLSIEMRGVRVKTDSEILQVIHLGETLLEVF

Secondary structure (DSSP, 8-state):
-HHHHHHHHHHHHHHHHHHHHHHHHHHHHHHHHHHHHHHHHHHT-EEEEEE-SSEEEEEEE-SSEEEEEEEEEEEEE-STT-EEEEEEEEEEES---S-EEEEE-------HHHHHHHHHHHHHHHHTT--TT-EE---S-HHHHHHEEEEES-GGG----HHHHHHHHT--SSPPEEEE-SS-EEEEEET----SHHHHHHHHHHHHHHHTT-

Foldseek 3Di:
DVVVVVVVVVVVVVVVVVVVVVVVVVVVLVVQVVQVVVVCVVVVWDKDWDDDPFKGWIWIDDPFKIKTWMKGWDPDDPDPPDTDIKTKIKIWGAAADWKKKKFFDDDPPVPDPVVVVVVQVVVCVVPPPPDPQKDWDDDDDPLSVNTIIMITNDNVLDDDDPQLSCLQSPDDDARWIWIHHRRGTMTMGIRDGDRGPVSVCSVVSNVVVVVVRD

Radius of gyration: 22.13 Å; chains: 1; bounding box: 59×44×63 Å

pLDDT: mean 86.32, std 11.54, range [45.91, 98.06]